Protein AF-A0A1Z9M1T4-F1 (afdb_monomer_lite)

Radius of gyration: 37.16 Å; chains: 1; bounding box: 101×28×115 Å

Structure (mmCIF, N/CA/C/O backbone):
data_AF-A0A1Z9M1T4-F1
#
_entry.id   AF-A0A1Z9M1T4-F1
#
loop_
_atom_site.group_PDB
_atom_site.id
_atom_site.type_symbol
_atom_site.label_atom_id
_atom_site.label_alt_id
_atom_site.label_comp_id
_atom_site.label_asym_id
_atom_site.label_entity_id
_atom_site.label_seq_id
_atom_site.pdbx_PDB_ins_code
_atom_site.Cartn_x
_atom_site.Cartn_y
_atom_site.Cartn_z
_atom_site.occupancy
_atom_site.B_iso_or_equiv
_atom_site.auth_seq_id
_atom_site.auth_comp_id
_atom_site.auth_asym_id
_atom_site.auth_atom_id
_atom_site.pdbx_PDB_model_num
ATOM 1 N N . ASP A 1 1 ? 73.069 16.990 -65.309 1.00 50.47 1 ASP A N 1
ATOM 2 C CA . ASP A 1 1 ? 72.005 16.711 -64.329 1.00 50.47 1 ASP A CA 1
ATOM 3 C C . ASP A 1 1 ? 71.285 15.442 -64.705 1.00 50.47 1 ASP A C 1
ATOM 5 O O . ASP A 1 1 ? 70.780 15.381 -65.812 1.00 50.47 1 ASP A O 1
ATOM 9 N N . ASN A 1 2 ? 71.327 14.423 -63.848 1.00 49.88 2 ASN A N 1
ATOM 10 C CA . ASN A 1 2 ? 70.364 13.319 -63.855 1.00 49.88 2 ASN A CA 1
ATOM 11 C C . ASN A 1 2 ? 70.576 12.477 -62.594 1.00 49.88 2 ASN A C 1
ATOM 13 O O . ASN A 1 2 ? 71.377 11.547 -62.581 1.00 49.88 2 ASN A O 1
ATOM 17 N N . TYR A 1 3 ? 69.863 12.831 -61.526 1.00 56.69 3 TYR A N 1
ATOM 18 C CA . TYR A 1 3 ? 69.610 11.902 -60.431 1.00 56.69 3 TYR A CA 1
ATOM 19 C C . TYR A 1 3 ? 68.332 11.134 -60.774 1.00 56.69 3 TYR A C 1
ATOM 21 O O . TYR A 1 3 ? 67.244 11.705 -60.799 1.00 56.69 3 TYR A O 1
ATOM 29 N N . THR A 1 4 ? 68.472 9.848 -61.079 1.00 62.16 4 THR A N 1
ATOM 30 C CA . THR A 1 4 ? 67.364 8.890 -61.118 1.00 62.16 4 THR A CA 1
ATOM 31 C C . THR A 1 4 ? 66.958 8.566 -59.686 1.00 62.16 4 THR A C 1
ATOM 33 O O . THR A 1 4 ? 67.765 8.049 -58.916 1.00 62.16 4 THR A O 1
ATOM 36 N N . ILE A 1 5 ? 65.720 8.896 -59.324 1.00 63.97 5 ILE A N 1
ATOM 37 C CA . IL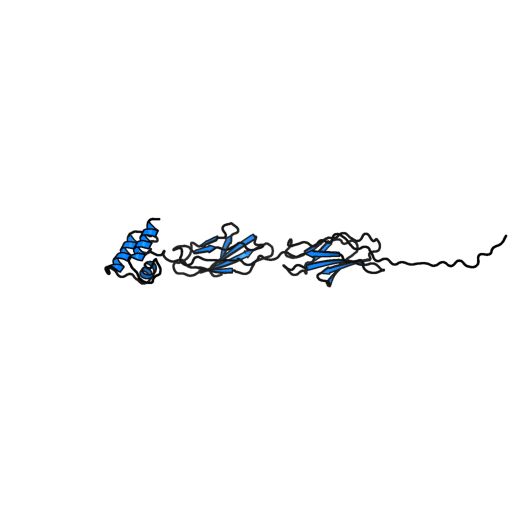E A 1 5 ? 65.116 8.470 -58.060 1.00 63.97 5 ILE A CA 1
ATOM 38 C C . ILE A 1 5 ? 64.837 6.971 -58.169 1.00 63.97 5 ILE A C 1
ATOM 40 O O . ILE A 1 5 ? 64.066 6.549 -59.031 1.00 63.97 5 ILE A O 1
ATOM 44 N N . ASP A 1 6 ? 65.467 6.187 -57.299 1.00 69.44 6 ASP A N 1
ATOM 45 C CA . ASP A 1 6 ? 65.268 4.745 -57.196 1.00 69.44 6 ASP A CA 1
ATOM 46 C C . ASP A 1 6 ? 64.283 4.478 -56.044 1.00 69.44 6 ASP A C 1
ATOM 48 O O . ASP A 1 6 ? 64.603 4.665 -54.874 1.00 69.44 6 ASP A O 1
ATOM 52 N N . GLN A 1 7 ? 63.056 4.113 -56.422 1.00 67.19 7 GLN A N 1
ATOM 53 C CA . GLN A 1 7 ? 61.921 3.672 -55.596 1.00 67.19 7 GLN A CA 1
ATOM 54 C C . GLN A 1 7 ? 61.292 4.663 -54.591 1.00 67.19 7 GLN A C 1
ATOM 56 O O . GLN A 1 7 ? 61.896 5.151 -53.641 1.00 67.19 7 GLN A O 1
ATOM 61 N N . VAL A 1 8 ? 59.977 4.859 -54.750 1.00 69.81 8 VAL A N 1
ATOM 62 C CA . VAL A 1 8 ? 59.093 5.489 -53.759 1.00 69.81 8 VAL A CA 1
ATOM 63 C C . VAL A 1 8 ? 58.418 4.380 -52.952 1.00 69.81 8 VAL A C 1
ATOM 65 O O . VAL A 1 8 ? 57.646 3.597 -53.504 1.00 69.81 8 VAL A O 1
ATOM 68 N N . LYS A 1 9 ? 58.685 4.312 -51.644 1.00 73.94 9 LYS A N 1
ATOM 69 C CA . LYS A 1 9 ? 57.944 3.456 -50.709 1.00 73.94 9 LYS A CA 1
ATOM 70 C C . LYS A 1 9 ? 56.735 4.234 -50.188 1.00 73.94 9 LYS A C 1
ATOM 72 O O . LYS A 1 9 ? 56.897 5.195 -49.444 1.00 73.94 9 LYS A O 1
ATOM 77 N N . LEU A 1 10 ? 55.534 3.827 -50.589 1.00 69.12 10 LEU A N 1
ATOM 78 C CA . LEU A 1 10 ? 54.283 4.302 -49.998 1.00 69.12 10 LEU A CA 1
ATOM 79 C C . LEU A 1 10 ? 53.856 3.323 -48.905 1.00 69.12 10 LEU A C 1
ATOM 81 O O . LEU A 1 10 ? 53.532 2.172 -49.190 1.00 69.12 10 LEU A O 1
ATOM 85 N N . GLU A 1 11 ? 53.868 3.780 -47.658 1.00 67.44 11 GLU A N 1
ATOM 86 C CA . GLU A 1 11 ? 53.281 3.059 -46.530 1.00 67.44 11 GLU A CA 1
ATOM 87 C C . GLU A 1 11 ? 51.893 3.642 -46.259 1.00 67.44 11 GLU A C 1
ATOM 89 O O . GLU A 1 11 ? 51.752 4.826 -45.955 1.00 67.44 11 GLU A O 1
ATOM 94 N N . PHE A 1 12 ? 50.858 2.815 -46.405 1.00 66.44 12 PHE A N 1
ATOM 95 C CA . PHE A 1 12 ? 49.491 3.180 -46.052 1.00 66.44 12 PHE A CA 1
ATOM 96 C C . PHE A 1 12 ? 49.207 2.688 -44.637 1.00 66.44 12 PHE A C 1
ATOM 98 O O . PHE A 1 12 ? 49.168 1.485 -44.386 1.00 66.44 12 PHE A O 1
ATOM 105 N N . PHE A 1 13 ? 48.988 3.621 -43.717 1.00 67.06 13 PHE A N 1
ATOM 106 C CA . PHE A 1 13 ? 48.477 3.318 -42.388 1.00 67.06 13 PHE A CA 1
ATOM 107 C C . PHE A 1 13 ? 46.951 3.405 -42.440 1.00 67.06 13 PHE A C 1
ATOM 109 O O . PHE A 1 13 ? 46.401 4.482 -42.660 1.00 67.06 13 PHE A O 1
ATOM 116 N N . TYR A 1 14 ? 46.263 2.275 -42.271 1.00 67.75 14 TYR A N 1
ATOM 117 C CA . TYR A 1 14 ? 44.817 2.265 -42.053 1.00 67.75 14 TYR A CA 1
ATOM 118 C C . TYR A 1 14 ? 44.556 2.191 -40.547 1.00 67.75 14 TYR A C 1
ATOM 120 O O . TYR A 1 14 ? 44.876 1.184 -39.917 1.00 67.75 14 TYR A O 1
ATOM 128 N N . SER A 1 15 ? 44.004 3.257 -39.963 1.00 77.38 15 SER A N 1
ATOM 129 C CA . SER A 1 15 ? 43.462 3.236 -38.603 1.00 77.38 15 SER A CA 1
ATOM 130 C C . SER A 1 15 ? 41.948 3.043 -38.666 1.00 77.38 15 SER A C 1
ATOM 132 O O . SER A 1 15 ? 41.225 3.834 -39.269 1.00 77.38 15 SER A O 1
ATOM 134 N N . CYS A 1 16 ? 41.467 1.962 -38.054 1.00 86.62 16 CYS A N 1
ATOM 135 C CA . CYS A 1 16 ? 40.041 1.706 -37.882 1.00 86.62 16 CYS A CA 1
ATOM 136 C C . CYS A 1 16 ? 39.642 2.221 -36.497 1.00 86.62 16 CYS A C 1
ATOM 138 O O . CYS A 1 16 ? 40.044 1.639 -35.492 1.00 86.62 16 CYS A O 1
ATOM 140 N N . ASN A 1 17 ? 38.888 3.317 -36.438 1.00 91.38 17 ASN A N 1
ATOM 141 C CA . ASN A 1 17 ? 38.446 3.891 -35.170 1.00 91.38 17 ASN A CA 1
ATOM 142 C C . ASN A 1 17 ? 37.033 3.402 -34.835 1.00 91.38 17 ASN A C 1
ATOM 144 O O . ASN A 1 17 ? 36.123 3.462 -35.671 1.00 91.38 17 ASN A O 1
ATOM 148 N N . THR A 1 18 ? 36.846 2.943 -33.600 1.00 95.25 18 THR A N 1
ATOM 149 C CA . THR A 1 18 ? 35.520 2.673 -33.034 1.00 95.25 18 THR A CA 1
ATOM 150 C C . THR A 1 18 ? 34.702 3.970 -32.957 1.00 95.25 18 THR A C 1
ATOM 152 O O . THR A 1 18 ? 35.275 5.068 -33.009 1.00 95.25 18 THR A O 1
ATOM 155 N N . PRO A 1 19 ? 33.360 3.889 -32.910 1.00 96.12 19 PRO A N 1
ATOM 156 C CA . PRO A 1 19 ? 32.543 5.090 -32.875 1.00 96.12 19 PRO A CA 1
ATOM 157 C C . PRO A 1 19 ? 32.681 5.784 -31.514 1.00 96.12 19 PRO A C 1
ATOM 159 O O . PRO A 1 19 ? 32.999 5.159 -30.502 1.00 96.12 19 PRO A O 1
ATOM 162 N N . GLN A 1 20 ? 32.410 7.086 -31.483 1.00 95.62 20 GLN A N 1
ATOM 163 C CA . GLN A 1 20 ? 32.169 7.797 -30.227 1.00 95.62 20 GLN A CA 1
ATOM 164 C C . GLN A 1 20 ? 30.953 7.185 -29.522 1.00 95.62 20 GLN A C 1
ATOM 166 O O . GLN A 1 20 ? 30.020 6.726 -30.187 1.00 95.62 20 GLN A O 1
ATOM 171 N N . ASN A 1 21 ? 30.949 7.175 -28.194 1.00 94.62 21 ASN A N 1
ATOM 172 C CA . ASN A 1 21 ? 29.789 6.716 -27.439 1.00 94.62 21 ASN A CA 1
ATOM 173 C C . ASN A 1 21 ? 28.594 7.674 -27.609 1.00 94.62 21 ASN A C 1
ATOM 175 O O . ASN A 1 21 ? 28.796 8.867 -27.855 1.00 94.62 21 ASN A O 1
ATOM 179 N N . PRO A 1 22 ? 27.356 7.169 -27.465 1.00 96.75 22 PRO A N 1
ATOM 180 C CA . PRO A 1 22 ? 26.207 8.003 -27.117 1.00 96.75 22 PRO A CA 1
ATOM 181 C C . PRO A 1 22 ? 26.493 8.827 -25.849 1.00 96.75 22 PRO A C 1
ATOM 183 O O . PRO A 1 22 ? 27.409 8.498 -25.089 1.00 96.75 22 PRO A O 1
ATOM 186 N N . SER A 1 23 ? 25.723 9.880 -25.594 1.00 97.25 23 SER A N 1
ATOM 187 C CA . SER A 1 23 ? 25.817 10.702 -24.376 1.00 97.25 23 SER A CA 1
ATOM 188 C C . SER A 1 23 ? 24.456 10.856 -23.704 1.00 97.25 23 SER A C 1
ATOM 190 O O . SER A 1 23 ? 23.442 10.498 -24.289 1.00 97.25 23 SER A O 1
ATOM 192 N N . ASN A 1 24 ? 24.433 11.386 -22.479 1.00 96.88 24 ASN A N 1
ATOM 193 C CA . ASN A 1 24 ? 23.201 11.746 -21.768 1.00 96.88 24 ASN A CA 1
ATOM 194 C C . ASN A 1 24 ? 22.155 10.619 -21.717 1.00 96.88 24 ASN A C 1
ATOM 196 O O . ASN A 1 24 ? 20.981 10.877 -21.943 1.00 96.88 24 ASN A O 1
ATOM 200 N N . MET A 1 25 ? 22.586 9.381 -21.446 1.00 97.62 25 MET A N 1
ATOM 201 C CA . MET A 1 25 ? 21.648 8.301 -21.138 1.00 97.62 25 MET A CA 1
ATOM 202 C C . MET A 1 25 ? 20.838 8.698 -19.907 1.00 97.62 25 MET A C 1
ATOM 204 O O . MET A 1 25 ? 21.423 9.089 -18.897 1.00 97.62 25 MET A O 1
ATOM 208 N N . GLN A 1 26 ? 19.523 8.601 -20.025 1.00 97.94 26 GLN A N 1
ATOM 209 C CA . GLN A 1 26 ? 18.562 8.824 -18.962 1.00 97.94 26 GLN A CA 1
ATOM 210 C C . GLN A 1 26 ? 17.580 7.663 -18.938 1.00 97.94 26 GLN A C 1
ATOM 212 O O . GLN A 1 26 ? 17.036 7.292 -19.980 1.00 97.94 26 GLN A O 1
ATOM 217 N N . ALA A 1 27 ? 17.343 7.111 -17.758 1.00 97.62 27 ALA A N 1
ATOM 218 C CA . ALA A 1 27 ? 16.276 6.162 -17.503 1.00 97.62 27 ALA A CA 1
ATOM 219 C C . ALA A 1 27 ? 15.265 6.789 -16.534 1.00 97.62 27 ALA A C 1
ATOM 221 O O . ALA A 1 27 ? 15.631 7.475 -15.586 1.00 97.62 27 ALA A O 1
ATOM 222 N N . SER A 1 28 ? 13.970 6.623 -16.801 1.00 95.50 28 SER A N 1
ATOM 223 C CA . SER A 1 28 ? 12.927 7.190 -15.945 1.00 95.50 28 SER A CA 1
ATOM 224 C C . SER A 1 28 ? 12.864 6.479 -14.592 1.00 95.50 28 SER A C 1
ATOM 226 O O . SER A 1 28 ? 12.881 5.249 -14.545 1.00 95.50 28 SER A O 1
ATOM 228 N N . ASP A 1 29 ? 12.662 7.248 -13.526 1.00 90.00 29 ASP A N 1
ATOM 229 C CA . ASP A 1 29 ? 12.475 6.734 -12.168 1.00 90.00 29 ASP A CA 1
ATOM 230 C C . ASP A 1 29 ? 11.016 6.843 -11.725 1.00 90.00 29 ASP A C 1
ATOM 232 O O . ASP A 1 29 ? 10.505 7.954 -11.575 1.00 90.00 29 ASP A O 1
ATOM 236 N N . SER A 1 30 ? 10.365 5.705 -11.476 1.00 82.75 30 SER A N 1
ATOM 237 C CA . SER A 1 30 ? 9.062 5.610 -10.799 1.00 82.75 30 SER A CA 1
ATOM 238 C C . SER A 1 30 ? 7.987 6.548 -11.371 1.00 82.75 30 SER A C 1
ATOM 240 O O . SER A 1 30 ? 7.268 7.211 -10.630 1.00 82.75 30 SER A O 1
ATOM 242 N N . GLN A 1 31 ? 7.900 6.634 -12.705 1.00 81.50 31 GLN A N 1
ATOM 243 C CA . GLN A 1 31 ? 6.901 7.461 -13.408 1.00 81.50 31 GLN A CA 1
ATOM 244 C C . GLN A 1 31 ? 5.772 6.651 -14.048 1.00 81.50 31 GLN A C 1
ATOM 246 O O . GLN A 1 31 ? 4.678 7.178 -14.231 1.00 81.50 31 GLN A O 1
ATOM 251 N N . ASP A 1 32 ? 6.045 5.404 -14.436 1.00 88.69 32 ASP A N 1
ATOM 252 C CA . ASP A 1 32 ? 5.082 4.522 -15.094 1.00 88.69 32 ASP A CA 1
ATOM 253 C C . ASP A 1 32 ? 5.188 3.114 -14.508 1.00 88.69 32 ASP A C 1
ATOM 255 O O . ASP A 1 32 ? 6.281 2.616 -14.233 1.00 88.69 32 ASP A O 1
ATOM 259 N N . CYS A 1 33 ? 4.041 2.471 -14.318 1.00 90.38 33 CYS A N 1
ATOM 260 C CA . CYS A 1 33 ? 3.937 1.146 -13.717 1.00 90.38 33 CYS A CA 1
ATOM 261 C C . CYS A 1 33 ? 4.412 0.018 -14.648 1.00 90.38 33 CYS A C 1
ATOM 263 O O . CYS A 1 33 ? 4.689 -1.087 -14.190 1.00 90.38 33 CYS A O 1
ATOM 265 N N . ASN A 1 34 ? 4.448 0.263 -15.962 1.00 89.75 34 ASN A N 1
ATOM 266 C CA . ASN A 1 34 ? 4.579 -0.780 -16.978 1.00 89.75 34 ASN A CA 1
ATOM 267 C C . ASN A 1 34 ? 5.897 -0.729 -17.746 1.00 89.75 34 ASN A C 1
ATOM 269 O O . ASN A 1 34 ? 6.274 -1.737 -18.341 1.00 89.75 34 ASN A O 1
ATOM 273 N N . PHE A 1 35 ? 6.567 0.423 -17.809 1.00 93.06 35 PHE A N 1
ATOM 274 C CA . PHE A 1 35 ? 7.821 0.540 -18.548 1.00 93.06 35 PHE A CA 1
ATOM 275 C C . PHE A 1 35 ? 8.777 1.571 -17.961 1.00 93.06 35 PHE A C 1
ATOM 277 O O . PHE A 1 35 ? 8.371 2.587 -17.404 1.00 93.06 35 PHE A O 1
ATOM 284 N N . VAL A 1 36 ? 10.070 1.330 -18.171 1.00 96.62 36 VAL A N 1
ATOM 285 C CA . VAL A 1 36 ? 11.102 2.354 -17.992 1.00 96.62 36 VAL A CA 1
ATOM 286 C C . VAL A 1 36 ? 11.294 3.073 -19.325 1.00 96.62 36 VAL A C 1
ATOM 288 O O . VAL A 1 36 ? 11.593 2.444 -20.344 1.00 96.62 36 VAL A O 1
ATOM 291 N N . TYR A 1 37 ? 11.095 4.390 -19.338 1.00 96.75 37 TYR A N 1
ATOM 292 C CA . TYR A 1 37 ? 11.378 5.227 -20.498 1.00 96.75 37 TYR A CA 1
ATOM 293 C C . TYR A 1 37 ? 12.857 5.605 -20.508 1.00 96.75 37 TYR A C 1
ATOM 295 O O . TYR A 1 37 ? 13.377 6.150 -19.537 1.00 96.75 37 TYR A O 1
ATOM 303 N N . LEU A 1 38 ? 13.525 5.312 -21.617 1.00 97.94 38 LEU A N 1
ATOM 304 C CA . LEU A 1 38 ? 14.940 5.567 -21.829 1.00 97.94 38 LEU A CA 1
ATOM 305 C C . LEU A 1 38 ? 15.105 6.624 -22.916 1.00 97.94 38 LEU A C 1
ATOM 307 O O . LEU A 1 38 ? 14.473 6.517 -23.969 1.00 97.94 38 LEU A O 1
ATOM 311 N N . ASP A 1 39 ? 15.989 7.587 -22.693 1.00 98.19 39 ASP A N 1
ATOM 312 C CA . ASP A 1 39 ? 16.353 8.624 -23.661 1.00 98.19 39 ASP A CA 1
ATOM 313 C C . ASP A 1 39 ? 17.872 8.831 -23.659 1.00 98.19 39 ASP A C 1
ATOM 315 O O . ASP A 1 39 ? 18.527 8.664 -22.630 1.00 98.19 39 ASP A O 1
ATOM 319 N N . TRP A 1 40 ? 18.458 9.125 -24.818 1.00 98.25 40 TRP A N 1
ATOM 320 C CA . TRP A 1 40 ? 19.889 9.401 -24.930 1.00 98.25 40 TRP A CA 1
ATOM 321 C C . TRP A 1 40 ? 20.225 10.235 -26.163 1.00 98.25 40 TRP A C 1
ATOM 323 O O . TRP A 1 40 ? 19.584 10.166 -27.214 1.00 98.25 40 TRP A O 1
ATOM 333 N N . ASP A 1 41 ? 21.349 10.939 -26.092 1.00 98.12 41 ASP A N 1
ATOM 334 C CA . ASP A 1 41 ? 21.951 11.567 -27.255 1.00 98.12 41 ASP A CA 1
ATOM 335 C C . ASP A 1 41 ? 22.739 10.545 -28.073 1.00 98.12 41 ASP A C 1
ATOM 337 O O . ASP A 1 41 ? 23.645 9.861 -27.591 1.00 98.12 41 ASP A O 1
ATOM 341 N N . LYS A 1 42 ? 22.422 10.465 -29.363 1.00 95.50 42 LYS A N 1
ATOM 342 C CA . LYS A 1 42 ? 23.078 9.552 -30.307 1.00 95.50 42 LYS A CA 1
ATOM 343 C C . LYS A 1 42 ? 24.556 9.883 -30.484 1.00 95.50 42 LYS A C 1
ATOM 345 O O . LYS A 1 42 ? 24.969 11.040 -30.413 1.00 95.50 42 LYS A O 1
ATOM 350 N N . SER A 1 43 ? 25.340 8.868 -30.846 1.00 95.75 43 SER A N 1
ATOM 351 C CA . SER A 1 43 ? 26.724 9.077 -31.270 1.00 95.75 43 SER A CA 1
ATOM 352 C C . SER A 1 43 ? 26.811 10.059 -32.441 1.00 95.75 43 SER A C 1
ATOM 354 O O . SER A 1 43 ? 26.055 9.985 -33.410 1.00 95.75 43 SER A O 1
ATOM 356 N N . THR A 1 44 ? 27.795 10.954 -32.386 1.00 95.00 44 THR A N 1
ATOM 357 C CA . THR A 1 44 ? 28.105 11.904 -33.466 1.00 95.00 44 THR A CA 1
ATOM 358 C C . THR A 1 44 ? 28.905 11.270 -34.609 1.00 95.00 44 THR A C 1
ATOM 360 O O . THR A 1 44 ? 29.178 11.924 -35.618 1.00 95.00 44 THR A O 1
ATOM 363 N N . SER A 1 45 ? 29.296 9.997 -34.476 1.00 94.31 45 SER A N 1
ATOM 364 C CA . SER A 1 45 ? 30.037 9.274 -35.512 1.00 94.31 45 SER A CA 1
ATOM 365 C C . SER A 1 45 ? 29.123 8.922 -36.685 1.00 94.31 45 SER A C 1
ATOM 367 O O . SER A 1 45 ? 28.111 8.250 -36.523 1.00 94.31 45 SER A O 1
ATOM 369 N N . SER A 1 46 ? 29.496 9.326 -37.899 1.00 91.44 46 SER A N 1
ATOM 370 C CA . SER A 1 46 ? 28.678 9.110 -39.103 1.00 91.44 46 SER A CA 1
ATOM 371 C C . SER A 1 46 ? 28.679 7.669 -39.626 1.00 91.44 46 SER A C 1
ATOM 373 O O . SER A 1 46 ? 27.903 7.347 -40.521 1.00 91.44 46 SER A O 1
ATOM 375 N N . ASN A 1 47 ? 29.551 6.804 -39.100 1.00 93.81 47 ASN A N 1
ATOM 376 C CA . ASN A 1 47 ? 29.733 5.421 -39.543 1.00 93.81 47 ASN A CA 1
ATOM 377 C C . ASN A 1 47 ? 29.138 4.375 -38.583 1.00 93.81 47 ASN A C 1
ATOM 379 O O . ASN A 1 47 ? 29.496 3.201 -38.680 1.00 93.81 47 ASN A O 1
ATOM 383 N N . VAL A 1 48 ? 28.270 4.780 -37.650 1.00 97.31 48 VAL A N 1
ATOM 384 C CA . VAL A 1 48 ? 27.554 3.848 -36.765 1.00 97.31 48 VAL A CA 1
ATOM 385 C C . VAL A 1 48 ? 26.612 2.974 -37.595 1.00 97.31 48 VAL A C 1
ATOM 387 O O . VAL A 1 48 ? 25.869 3.475 -38.434 1.00 97.31 48 VAL A O 1
ATOM 390 N N . ILE A 1 49 ? 26.666 1.664 -37.358 1.00 98.06 49 ILE A N 1
ATOM 391 C CA . ILE A 1 49 ? 25.850 0.651 -38.037 1.00 98.06 49 ILE A CA 1
ATOM 392 C C . ILE A 1 49 ? 24.609 0.324 -37.205 1.00 98.06 49 ILE A C 1
ATOM 394 O O . ILE A 1 49 ? 23.526 0.206 -37.759 1.00 98.06 49 ILE A O 1
ATOM 398 N N . HIS A 1 50 ? 24.761 0.180 -35.889 1.00 98.25 50 HIS A N 1
ATOM 399 C CA . HIS A 1 50 ? 23.663 -0.042 -34.947 1.00 98.25 50 HIS A CA 1
ATOM 400 C C . HIS A 1 50 ? 24.096 0.342 -33.527 1.00 98.25 50 HIS A C 1
ATOM 402 O O . HIS A 1 50 ? 25.269 0.631 -33.270 1.00 98.25 50 HIS A O 1
ATOM 408 N N . GLN A 1 51 ? 23.142 0.329 -32.605 1.00 98.44 51 GLN A N 1
ATOM 409 C CA . GLN A 1 51 ? 23.342 0.532 -31.175 1.00 98.44 51 GLN A CA 1
ATOM 410 C C . GLN A 1 51 ? 22.916 -0.734 -30.425 1.00 98.44 51 GLN A C 1
ATOM 412 O O . GLN A 1 51 ? 22.002 -1.433 -30.865 1.00 98.44 51 GLN A O 1
ATOM 417 N N . LEU A 1 52 ? 23.577 -1.033 -29.309 1.00 98.56 52 LEU A N 1
ATOM 418 C CA . LEU A 1 52 ? 23.175 -2.107 -28.400 1.00 98.56 52 LEU A CA 1
ATOM 419 C C . LEU A 1 52 ? 22.735 -1.488 -27.080 1.00 98.56 52 LEU A C 1
ATOM 421 O O . LEU A 1 52 ? 23.508 -0.743 -26.474 1.00 98.56 52 LEU A O 1
ATOM 425 N N . LEU A 1 53 ? 21.507 -1.804 -26.679 1.00 98.56 53 LEU A N 1
ATOM 426 C CA . LEU A 1 53 ? 20.907 -1.412 -25.413 1.00 98.56 53 LEU A CA 1
ATOM 427 C C . LEU A 1 53 ? 20.916 -2.610 -24.466 1.00 98.56 53 LEU A C 1
ATOM 429 O O . LEU A 1 53 ? 20.534 -3.721 -24.851 1.00 98.56 53 LEU A O 1
ATOM 433 N N . PHE A 1 54 ? 21.328 -2.363 -23.231 1.00 98.56 54 PHE A N 1
ATOM 434 C CA . PHE A 1 54 ? 21.472 -3.367 -22.194 1.00 98.56 54 PHE A CA 1
ATOM 435 C C . PHE A 1 54 ? 20.609 -3.019 -20.988 1.00 98.56 54 PHE A C 1
ATOM 437 O O . PHE A 1 54 ? 20.477 -1.842 -20.651 1.00 98.56 54 PHE A O 1
ATOM 444 N N . ARG A 1 55 ? 20.108 -4.057 -20.322 1.00 98.31 55 ARG A N 1
ATOM 445 C CA . ARG A 1 55 ? 19.581 -4.019 -18.959 1.00 98.31 55 ARG A CA 1
ATOM 446 C C . ARG A 1 55 ? 20.334 -5.056 -18.140 1.00 98.31 55 ARG A C 1
ATOM 448 O O . ARG A 1 55 ? 20.380 -6.216 -18.546 1.00 98.31 55 ARG A O 1
ATOM 455 N N . ASP A 1 56 ? 20.941 -4.635 -17.036 1.00 97.88 56 ASP A N 1
ATOM 456 C CA . ASP A 1 56 ? 21.703 -5.502 -16.122 1.00 97.88 56 ASP A CA 1
ATOM 457 C C . ASP A 1 56 ? 22.703 -6.405 -16.868 1.00 97.88 56 ASP A C 1
ATOM 459 O O . ASP A 1 56 ? 22.686 -7.635 -16.778 1.00 97.88 56 ASP A O 1
ATOM 463 N N . ASP A 1 57 ? 23.537 -5.770 -17.696 1.00 97.12 57 ASP A N 1
ATOM 464 C CA . ASP A 1 57 ? 24.552 -6.397 -18.554 1.00 97.12 57 ASP A CA 1
ATOM 465 C C . ASP A 1 57 ? 24.022 -7.342 -19.656 1.00 97.12 57 ASP A C 1
ATOM 467 O O . ASP A 1 57 ? 24.808 -7.887 -20.438 1.00 97.12 57 ASP A O 1
ATOM 471 N N . GLN A 1 58 ? 22.703 -7.519 -19.792 1.00 97.75 58 GLN A N 1
ATOM 472 C CA . GLN A 1 58 ? 22.079 -8.304 -20.861 1.00 97.75 58 GLN A CA 1
ATOM 473 C C . GLN A 1 58 ? 21.589 -7.409 -21.994 1.00 97.75 58 GLN A C 1
ATOM 475 O O . GLN A 1 58 ? 20.930 -6.402 -21.759 1.00 97.75 58 GLN A O 1
ATOM 480 N N . VAL A 1 59 ? 21.858 -7.794 -23.245 1.00 98.00 59 VAL A N 1
ATOM 481 C CA . VAL A 1 59 ? 21.323 -7.079 -24.414 1.00 98.00 59 VAL A CA 1
ATOM 482 C C . VAL A 1 59 ? 19.811 -7.276 -24.476 1.00 98.00 59 VAL A C 1
ATOM 484 O O . VAL A 1 59 ? 19.342 -8.402 -24.637 1.00 98.00 59 VAL A O 1
ATOM 487 N N . ILE A 1 60 ? 19.063 -6.176 -24.420 1.00 98.06 60 ILE A N 1
ATOM 488 C CA . ILE A 1 60 ? 17.600 -6.175 -24.554 1.00 98.06 60 ILE A CA 1
ATOM 489 C C . ILE A 1 60 ? 17.139 -5.676 -25.925 1.00 98.06 60 ILE A C 1
ATOM 491 O O . ILE A 1 60 ? 16.056 -6.043 -26.377 1.00 98.06 60 ILE A O 1
ATOM 495 N N . ALA A 1 61 ? 17.964 -4.888 -26.626 1.00 98.06 61 ALA A N 1
ATOM 496 C CA . ALA A 1 61 ? 17.655 -4.441 -27.979 1.00 98.06 61 ALA A CA 1
ATOM 497 C C . ALA A 1 61 ? 18.906 -4.151 -28.819 1.00 98.06 61 ALA A C 1
ATOM 499 O O . ALA A 1 61 ? 19.914 -3.635 -28.332 1.00 98.06 61 ALA A O 1
ATOM 500 N N . GLN A 1 62 ? 18.791 -4.424 -30.121 1.00 98.31 62 GLN A N 1
ATOM 501 C CA . GLN A 1 62 ? 19.666 -3.878 -31.154 1.00 98.31 62 GLN A CA 1
ATOM 502 C C . GLN A 1 62 ? 18.872 -2.834 -31.941 1.00 98.31 62 GLN A C 1
ATOM 504 O O . GLN A 1 62 ? 17.840 -3.157 -32.529 1.00 98.31 62 GLN A O 1
ATOM 509 N N . LEU A 1 63 ? 19.346 -1.591 -31.941 1.00 98.19 63 LEU A N 1
ATOM 510 C CA . LEU A 1 63 ? 18.615 -0.439 -32.462 1.00 98.19 63 LEU A CA 1
ATOM 511 C C . LEU A 1 63 ? 19.322 0.166 -33.673 1.00 98.19 63 LEU A C 1
ATOM 513 O O . LEU A 1 63 ? 20.553 0.176 -33.758 1.00 98.19 63 LEU A O 1
ATOM 517 N N . GLU A 1 64 ? 18.539 0.731 -34.587 1.00 98.06 64 GLU A N 1
ATOM 518 C CA . GLU A 1 64 ? 19.077 1.509 -35.700 1.00 98.06 64 GLU A CA 1
ATOM 519 C C . GLU A 1 64 ? 19.815 2.769 -35.189 1.00 98.06 64 GLU A C 1
ATOM 521 O O . GLU A 1 64 ? 19.467 3.313 -34.132 1.00 98.06 64 GLU A O 1
ATOM 526 N N . PRO A 1 65 ? 20.821 3.290 -35.919 1.00 96.31 65 PRO A N 1
ATOM 527 C CA . PRO A 1 65 ? 21.635 4.427 -35.469 1.00 96.31 65 PRO A CA 1
ATOM 528 C C . PRO A 1 65 ? 20.858 5.726 -35.228 1.00 96.31 65 PRO A C 1
ATOM 530 O O . PRO A 1 65 ? 21.359 6.637 -34.575 1.00 96.31 65 PRO A O 1
ATOM 533 N N . ASN A 1 66 ? 19.663 5.860 -35.805 1.00 95.56 66 ASN A N 1
ATOM 534 C CA . ASN A 1 66 ? 18.839 7.063 -35.715 1.00 95.56 66 ASN A CA 1
ATOM 535 C C . ASN A 1 66 ? 17.895 7.084 -34.503 1.00 95.56 66 ASN A C 1
ATOM 537 O O . ASN A 1 66 ? 17.323 8.148 -34.247 1.00 95.56 66 ASN A O 1
ATOM 541 N N . ILE A 1 67 ? 17.758 5.968 -33.781 1.00 98.12 67 ILE A N 1
ATOM 542 C CA . ILE A 1 67 ? 16.937 5.842 -32.571 1.00 98.12 67 ILE A CA 1
ATOM 543 C C . ILE A 1 67 ? 17.654 6.472 -31.374 1.00 98.12 67 ILE A C 1
ATOM 545 O O . ILE A 1 67 ? 18.867 6.320 -31.225 1.00 98.12 67 ILE A O 1
ATOM 549 N N . SER A 1 68 ? 16.899 7.190 -30.547 1.00 97.44 68 SER A N 1
ATOM 550 C CA . SER A 1 68 ? 17.394 7.914 -29.367 1.00 97.44 68 SER A CA 1
ATOM 551 C C . SER A 1 68 ? 16.520 7.729 -28.124 1.00 97.44 68 SER A C 1
ATOM 553 O O . SER A 1 68 ? 16.720 8.422 -27.138 1.00 97.44 68 SER A O 1
ATOM 555 N N . ASN A 1 69 ? 15.525 6.844 -28.186 1.00 98.00 69 ASN A N 1
ATOM 556 C CA . ASN A 1 69 ? 14.682 6.498 -27.049 1.00 98.00 69 ASN A CA 1
ATOM 557 C C . ASN A 1 69 ? 14.215 5.045 -27.135 1.00 98.00 69 ASN A C 1
ATOM 559 O O . ASN A 1 69 ? 14.258 4.426 -28.205 1.00 98.00 69 ASN A O 1
ATOM 563 N N . PHE A 1 70 ? 13.787 4.503 -25.999 1.00 97.94 70 PHE A N 1
ATOM 564 C CA . PHE A 1 70 ? 13.257 3.150 -25.885 1.00 97.94 70 PHE A CA 1
ATOM 565 C C . PHE A 1 70 ? 12.315 3.039 -24.683 1.00 97.94 70 PHE A C 1
ATOM 567 O O . PHE A 1 70 ? 12.537 3.677 -23.662 1.00 97.94 70 PHE A O 1
ATOM 574 N N . GLN A 1 71 ? 11.275 2.214 -24.793 1.00 97.00 71 GLN A N 1
ATOM 575 C CA . GLN A 1 71 ? 10.420 1.843 -23.665 1.00 97.00 71 GLN A CA 1
ATOM 576 C C . GLN A 1 71 ? 10.698 0.390 -23.309 1.00 97.00 71 GLN A C 1
ATOM 578 O O . GLN A 1 71 ? 10.389 -0.505 -24.098 1.00 97.00 71 GLN A O 1
ATOM 583 N N . ASP A 1 72 ? 11.277 0.153 -22.135 1.00 96.69 72 ASP A N 1
ATOM 584 C CA . ASP A 1 72 ? 11.471 -1.204 -21.639 1.00 96.69 72 ASP A CA 1
ATOM 585 C C . ASP A 1 72 ? 10.267 -1.655 -20.813 1.00 96.69 72 ASP A C 1
ATOM 587 O O . ASP A 1 72 ? 10.180 -1.388 -19.617 1.00 96.69 72 ASP A O 1
ATOM 591 N N . SER A 1 73 ? 9.344 -2.362 -21.468 1.00 94.25 73 SER A N 1
ATOM 592 C CA . SER A 1 73 ? 8.179 -2.981 -20.828 1.00 94.25 73 SER A CA 1
ATOM 593 C C . SER A 1 73 ? 8.469 -4.351 -20.202 1.00 94.25 73 SER A C 1
ATOM 595 O O . SER A 1 73 ? 7.549 -5.041 -19.772 1.00 94.25 73 SER A O 1
ATOM 597 N N . GLY A 1 74 ? 9.716 -4.824 -20.260 1.00 93.06 74 GLY A N 1
ATOM 598 C CA . GLY A 1 74 ? 10.132 -6.104 -19.690 1.00 93.06 74 GLY A CA 1
ATOM 599 C C . GLY A 1 74 ? 10.847 -5.968 -18.348 1.00 93.06 74 GLY A C 1
ATOM 600 O O . GLY A 1 74 ? 11.400 -6.969 -17.885 1.00 93.06 74 GLY A O 1
ATOM 601 N N . ALA A 1 75 ? 10.950 -4.751 -17.807 1.00 93.31 75 ALA A N 1
ATOM 602 C CA . ALA A 1 75 ? 11.548 -4.460 -16.508 1.00 93.31 75 ALA A CA 1
ATOM 603 C C . ALA A 1 75 ? 10.677 -5.036 -15.381 1.00 93.31 75 ALA A C 1
ATOM 605 O O . ALA A 1 75 ? 9.451 -5.080 -15.502 1.00 93.31 75 ALA A O 1
ATOM 606 N N . THR A 1 76 ? 11.295 -5.503 -14.299 1.00 90.38 76 THR A N 1
ATOM 607 C CA . THR A 1 76 ? 10.543 -6.015 -13.149 1.00 90.38 76 THR A CA 1
ATOM 608 C C . THR A 1 76 ? 9.960 -4.841 -12.363 1.00 90.38 76 THR A C 1
ATOM 610 O O . THR A 1 76 ? 10.676 -3.893 -12.043 1.00 90.38 76 THR A O 1
ATOM 613 N N . SER A 1 77 ? 8.666 -4.905 -12.028 1.00 87.25 77 SER A N 1
ATOM 614 C CA . SER A 1 77 ? 8.000 -3.823 -11.293 1.00 87.25 77 SER A CA 1
ATOM 615 C C . SER A 1 77 ? 8.638 -3.582 -9.920 1.00 87.25 77 SER A C 1
ATOM 617 O O . SER A 1 77 ? 8.897 -4.531 -9.180 1.00 87.25 77 SER A O 1
ATOM 619 N N . GLY A 1 78 ? 8.894 -2.313 -9.589 1.00 82.56 78 GLY A N 1
ATOM 620 C CA . GLY A 1 78 ? 9.506 -1.882 -8.327 1.00 82.56 78 GLY A CA 1
ATOM 621 C C . GLY A 1 78 ? 11.008 -2.162 -8.177 1.00 82.56 78 GLY A C 1
ATOM 622 O O . GLY A 1 78 ? 11.584 -1.788 -7.154 1.00 82.56 78 GLY A O 1
ATOM 623 N N . GLU A 1 79 ? 11.666 -2.786 -9.161 1.00 90.50 79 GLU A N 1
ATOM 624 C CA . GLU A 1 79 ? 13.111 -3.030 -9.126 1.00 90.50 79 GLU A CA 1
ATOM 625 C C . GLU A 1 79 ? 13.889 -1.935 -9.868 1.00 90.50 79 GLU A C 1
ATOM 627 O O . GLU A 1 79 ? 13.499 -1.464 -10.938 1.00 90.50 79 GLU A O 1
ATOM 632 N N . ILE A 1 80 ? 15.027 -1.538 -9.291 1.00 95.19 80 ILE A N 1
ATOM 633 C CA . ILE A 1 80 ? 15.972 -0.630 -9.945 1.00 95.19 80 ILE A CA 1
ATOM 634 C C . ILE A 1 80 ? 16.844 -1.450 -10.889 1.00 95.19 80 ILE A C 1
ATOM 636 O O . ILE A 1 80 ? 17.557 -2.355 -10.453 1.00 95.19 80 ILE A O 1
ATOM 640 N N . HIS A 1 81 ? 16.835 -1.074 -12.161 1.00 97.19 81 HIS A N 1
ATOM 641 C CA . HIS A 1 81 ? 17.656 -1.672 -13.202 1.00 97.19 81 HIS A CA 1
ATOM 642 C C . HIS A 1 81 ? 18.718 -0.688 -13.689 1.00 97.19 81 HIS A C 1
ATOM 644 O O . HIS A 1 81 ? 18.498 0.526 -13.717 1.00 97.19 81 HIS A O 1
ATOM 650 N N . THR A 1 82 ? 19.868 -1.208 -14.118 1.00 98.38 82 THR A N 1
ATOM 651 C CA . THR A 1 82 ? 20.890 -0.397 -14.790 1.00 98.38 82 THR A CA 1
ATOM 652 C C . THR A 1 82 ? 20.770 -0.561 -16.298 1.00 98.38 82 THR A C 1
ATOM 654 O O . THR A 1 82 ? 20.935 -1.659 -16.837 1.00 98.38 82 THR A O 1
ATOM 657 N N . TYR A 1 83 ? 20.523 0.552 -16.983 1.00 98.50 83 TYR A N 1
ATOM 658 C CA . TYR A 1 83 ? 20.410 0.616 -18.431 1.00 98.50 83 TYR A CA 1
ATOM 659 C C . TYR A 1 83 ? 21.665 1.199 -19.035 1.00 98.50 83 TYR A C 1
ATOM 661 O O . TYR A 1 83 ? 22.124 2.266 -18.638 1.00 98.50 83 TYR A O 1
ATOM 669 N N . CYS A 1 84 ? 22.199 0.517 -20.036 1.00 98.56 84 CYS A N 1
ATOM 670 C CA . CYS A 1 84 ? 23.440 0.914 -20.670 1.00 98.56 84 CYS A CA 1
ATOM 671 C C . CYS A 1 84 ? 23.310 0.915 -22.189 1.00 98.56 84 CYS A C 1
ATOM 673 O O . CYS A 1 84 ? 22.614 0.077 -22.757 1.00 98.56 84 CYS A O 1
ATOM 675 N N . ILE A 1 85 ? 24.022 1.810 -22.872 1.00 98.62 85 ILE A N 1
ATOM 676 C CA . ILE A 1 85 ? 24.024 1.873 -24.333 1.00 98.62 85 ILE A CA 1
ATOM 677 C C . ILE A 1 85 ? 25.424 2.088 -24.910 1.00 98.62 85 ILE A C 1
ATOM 679 O O . ILE A 1 85 ? 26.250 2.822 -24.363 1.00 98.62 85 ILE A O 1
ATOM 683 N N . GLN A 1 86 ? 25.685 1.449 -26.053 1.00 98.06 86 GLN A N 1
ATOM 684 C CA . GLN A 1 86 ? 26.886 1.668 -26.861 1.00 98.06 86 GLN A CA 1
ATOM 685 C C . GLN A 1 86 ? 26.568 1.699 -28.358 1.00 98.06 86 GLN A C 1
ATOM 687 O O . GLN A 1 86 ? 25.596 1.103 -28.826 1.00 98.06 86 GLN A O 1
ATOM 692 N N . SER A 1 87 ? 27.433 2.359 -29.125 1.00 98.31 87 SER A N 1
ATOM 693 C CA . SER A 1 87 ? 27.382 2.386 -30.589 1.00 98.31 87 SER A CA 1
ATOM 694 C C . SER A 1 87 ? 28.355 1.377 -31.192 1.00 98.31 87 SER A C 1
ATOM 696 O O . SER A 1 87 ? 29.460 1.191 -30.683 1.00 98.31 87 SER A O 1
ATOM 698 N N . ILE A 1 88 ? 27.968 0.761 -32.309 1.00 98.19 88 ILE A N 1
ATOM 699 C CA . ILE A 1 88 ? 28.766 -0.234 -33.032 1.00 98.19 88 ILE A CA 1
ATOM 700 C C . ILE A 1 88 ? 29.023 0.243 -34.462 1.00 98.19 88 ILE A C 1
ATOM 702 O O . ILE A 1 88 ? 28.101 0.667 -35.161 1.00 98.19 88 ILE A O 1
ATOM 706 N N . ASN A 1 89 ? 30.268 0.135 -34.929 1.00 97.12 89 ASN A N 1
ATOM 707 C CA . ASN A 1 89 ? 30.623 0.263 -36.343 1.00 97.12 89 ASN A CA 1
ATOM 708 C C . ASN A 1 89 ? 31.468 -0.937 -36.810 1.00 97.12 89 ASN A C 1
ATOM 710 O O . ASN A 1 89 ? 31.702 -1.883 -36.060 1.00 97.12 89 ASN A O 1
ATOM 714 N N . SER A 1 90 ? 31.956 -0.907 -38.052 1.00 96.19 90 SER A N 1
ATOM 715 C CA . SER A 1 90 ? 32.785 -1.986 -38.616 1.00 96.19 90 SER A CA 1
ATOM 716 C C . SER A 1 90 ? 34.128 -2.200 -37.903 1.00 96.19 90 SER A C 1
ATOM 718 O O . SER A 1 90 ? 34.761 -3.231 -38.104 1.00 96.19 90 SER A O 1
ATOM 720 N N . CYS A 1 91 ? 34.585 -1.225 -37.115 1.00 94.81 91 CYS A N 1
ATOM 721 C CA . CYS A 1 91 ? 35.820 -1.285 -36.337 1.00 94.81 91 CYS A CA 1
ATOM 722 C C . CYS A 1 91 ? 35.608 -1.821 -34.912 1.00 94.81 91 CYS A C 1
ATOM 724 O O . CYS A 1 91 ? 36.589 -2.175 -34.263 1.00 94.81 91 CYS A O 1
ATOM 726 N N . GLY A 1 92 ? 34.366 -1.874 -34.418 1.00 95.38 92 GLY A N 1
ATOM 727 C CA . GLY A 1 92 ? 34.026 -2.370 -33.083 1.00 95.38 92 GLY A CA 1
ATOM 728 C C . GLY A 1 92 ? 33.059 -1.462 -32.320 1.00 95.38 92 GLY A C 1
ATOM 729 O O . GLY A 1 92 ? 32.328 -0.665 -32.914 1.00 95.38 92 GLY A O 1
ATOM 730 N N . SER A 1 93 ? 33.066 -1.601 -30.994 1.00 97.38 93 SER A N 1
ATOM 731 C CA . SER A 1 93 ? 32.165 -0.900 -30.072 1.00 97.38 93 SER A CA 1
ATOM 732 C C . SER A 1 93 ? 32.774 0.376 -29.500 1.00 97.38 93 SER A C 1
ATOM 734 O O . SER A 1 93 ? 33.983 0.448 -29.263 1.00 97.38 93 SER A O 1
ATOM 736 N N . SER A 1 94 ? 31.932 1.374 -29.232 1.00 97.25 94 SER A N 1
ATOM 737 C CA . SER A 1 94 ? 32.282 2.488 -28.349 1.00 97.25 94 SER A CA 1
ATOM 738 C C . SER A 1 94 ? 32.430 2.021 -26.895 1.00 97.25 94 SER A C 1
ATOM 740 O O . SER A 1 94 ? 32.120 0.878 -26.561 1.00 97.25 94 SER A O 1
ATOM 742 N N . SER A 1 95 ? 32.837 2.927 -26.002 1.00 96.25 95 SER A N 1
ATOM 743 C CA . SER A 1 95 ? 32.551 2.759 -24.575 1.00 96.25 95 SER A CA 1
ATOM 744 C C . SER A 1 95 ? 31.040 2.724 -24.327 1.00 96.25 95 SER A C 1
ATOM 746 O O . SER A 1 95 ? 30.249 3.255 -25.116 1.00 96.25 95 SER A O 1
ATOM 748 N N . ILE A 1 96 ? 30.664 2.093 -23.222 1.00 97.19 96 ILE A N 1
ATOM 749 C CA . ILE A 1 96 ? 29.294 2.043 -22.724 1.00 97.19 96 ILE A CA 1
ATOM 750 C C . ILE A 1 96 ? 29.041 3.279 -21.851 1.00 97.19 96 ILE A C 1
ATOM 752 O O . ILE A 1 96 ? 29.922 3.691 -21.092 1.00 97.19 96 ILE A O 1
ATOM 756 N N . ILE A 1 97 ? 27.843 3.850 -21.947 1.00 98.19 97 ILE A N 1
ATOM 757 C CA . ILE A 1 97 ? 27.305 4.792 -20.957 1.00 98.19 97 ILE A CA 1
ATOM 758 C C . ILE A 1 97 ? 26.079 4.175 -20.295 1.00 98.19 97 ILE A C 1
ATOM 760 O O . ILE A 1 97 ? 25.380 3.402 -20.948 1.00 98.19 97 ILE A O 1
ATOM 764 N N . CYS A 1 98 ? 25.823 4.504 -19.033 1.00 98.19 98 CYS A N 1
ATOM 765 C CA . CYS A 1 98 ? 24.728 3.912 -18.277 1.00 98.19 98 CYS A CA 1
ATOM 766 C C . CYS A 1 98 ? 23.987 4.948 -17.442 1.00 98.19 98 CYS A C 1
ATOM 768 O O . CYS A 1 98 ? 24.573 5.962 -17.061 1.00 98.19 98 CYS A O 1
ATOM 770 N N . ASP A 1 99 ? 22.741 4.626 -17.127 1.00 98.44 99 ASP A N 1
ATOM 771 C CA . ASP A 1 99 ? 21.926 5.278 -16.112 1.00 98.44 99 ASP A CA 1
ATOM 772 C C . ASP A 1 99 ? 21.026 4.237 -15.432 1.00 98.44 99 ASP A C 1
ATOM 774 O O . ASP A 1 99 ? 20.750 3.181 -16.009 1.00 98.44 99 ASP A O 1
ATOM 778 N N . SER A 1 100 ? 20.601 4.500 -14.201 1.00 97.81 100 SER A N 1
ATOM 779 C CA . SER A 1 100 ? 19.678 3.613 -13.485 1.00 97.81 100 SER A CA 1
ATOM 780 C C . SER A 1 100 ? 18.252 4.127 -13.605 1.00 97.81 100 SER A C 1
ATOM 782 O O . SER A 1 100 ? 18.043 5.330 -13.603 1.00 97.81 100 SER A O 1
ATOM 784 N N . GLY A 1 101 ? 17.288 3.214 -13.692 1.00 96.38 101 GLY A N 1
ATOM 785 C CA . GLY A 1 101 ? 15.870 3.556 -13.725 1.00 96.38 101 GLY A CA 1
ATOM 786 C C . GLY A 1 101 ? 15.001 2.429 -13.193 1.00 96.38 101 GLY A C 1
ATOM 787 O O . GLY A 1 101 ? 15.433 1.275 -13.113 1.00 96.38 101 GLY A O 1
ATOM 788 N N . ALA A 1 102 ? 13.764 2.760 -12.846 1.00 95.38 102 ALA A N 1
ATOM 789 C CA . ALA A 1 102 ? 12.795 1.820 -12.298 1.00 95.38 102 ALA A CA 1
ATOM 790 C C . ALA A 1 102 ? 11.384 2.173 -12.768 1.00 95.38 102 ALA A C 1
ATOM 792 O O . ALA A 1 102 ? 11.034 3.345 -12.915 1.00 95.38 102 ALA A O 1
ATOM 793 N N . THR A 1 103 ? 10.548 1.158 -12.961 1.00 94.19 103 THR A N 1
ATOM 794 C CA . THR A 1 103 ? 9.096 1.358 -13.044 1.00 94.19 103 THR A CA 1
ATOM 795 C C . THR A 1 103 ? 8.553 1.751 -11.673 1.00 94.19 103 THR A C 1
ATOM 797 O O . THR A 1 103 ? 9.136 1.394 -10.646 1.00 94.19 103 THR A O 1
ATOM 800 N N . ASP A 1 104 ? 7.400 2.404 -11.643 1.00 91.56 104 ASP A N 1
ATOM 801 C CA . ASP A 1 104 ? 6.639 2.564 -10.408 1.00 91.56 104 ASP A CA 1
ATOM 802 C C . ASP A 1 104 ? 6.023 1.219 -9.956 1.00 91.56 104 ASP A C 1
ATOM 804 O O . ASP A 1 104 ? 6.057 0.217 -10.684 1.00 91.56 104 ASP A O 1
ATOM 808 N N . SER A 1 105 ? 5.508 1.167 -8.729 1.00 91.88 105 SER A N 1
ATOM 809 C CA . SER A 1 105 ? 5.002 -0.055 -8.095 1.00 91.88 105 SER A CA 1
ATOM 810 C C . SER A 1 105 ? 3.711 0.187 -7.319 1.00 91.88 105 SER A C 1
ATOM 812 O O . SER A 1 105 ? 3.383 1.320 -6.959 1.00 91.88 105 SER A O 1
ATOM 814 N N . SER A 1 106 ? 2.959 -0.886 -7.061 1.00 93.75 106 SER A N 1
ATOM 815 C CA . SER A 1 106 ? 1.809 -0.826 -6.155 1.00 93.75 106 SER A CA 1
ATOM 816 C C . SER A 1 106 ? 2.249 -0.340 -4.761 1.00 93.75 106 SER A C 1
ATOM 818 O O . SER A 1 106 ? 3.421 -0.496 -4.402 1.00 93.75 106 SER A O 1
ATOM 820 N N . PRO A 1 107 ? 1.348 0.255 -3.961 1.00 95.38 107 PRO A N 1
ATOM 821 C CA . PRO A 1 107 ? 1.732 0.853 -2.689 1.00 95.38 107 PRO A CA 1
ATOM 822 C C . PRO A 1 107 ? 2.290 -0.170 -1.700 1.00 95.38 107 PRO A C 1
ATOM 824 O O . PRO A 1 107 ? 2.016 -1.369 -1.789 1.00 95.38 107 PRO A O 1
ATOM 827 N N . SER A 1 108 ? 3.001 0.318 -0.683 1.00 95.31 108 SER A N 1
ATOM 828 C CA . SER A 1 108 ? 3.279 -0.511 0.490 1.00 95.31 108 SER A CA 1
ATOM 829 C C . SER A 1 108 ? 1.978 -0.882 1.207 1.00 95.31 108 SER A C 1
ATOM 831 O O . SER A 1 108 ? 0.973 -0.173 1.119 1.00 95.31 108 SER A O 1
ATOM 833 N N . GLU A 1 109 ? 1.993 -1.968 1.971 1.00 96.38 109 GLU A N 1
ATOM 834 C CA . GLU A 1 109 ? 0.858 -2.300 2.831 1.00 96.38 109 GLU A CA 1
ATOM 835 C C . GLU A 1 109 ? 0.629 -1.236 3.922 1.00 96.38 109 GLU A C 1
ATOM 837 O O . GLU A 1 109 ? 1.597 -0.601 4.374 1.00 96.38 109 GLU A O 1
ATOM 842 N N . PRO A 1 110 ? -0.626 -1.028 4.365 1.00 96.81 110 PRO A N 1
ATOM 843 C CA . PRO A 1 110 ? -0.922 -0.158 5.495 1.00 96.81 110 PRO A CA 1
ATOM 844 C C . PRO A 1 110 ? -0.255 -0.647 6.775 1.00 96.81 110 PRO A C 1
ATOM 846 O O . PRO A 1 110 ? -0.397 -1.796 7.188 1.00 96.81 110 PRO A O 1
ATOM 849 N N . ASN A 1 111 ? 0.468 0.253 7.433 1.00 94.88 111 ASN A N 1
ATOM 850 C CA . ASN A 1 111 ? 1.092 -0.026 8.718 1.00 94.88 111 ASN A CA 1
ATOM 851 C C . ASN A 1 111 ? 0.208 0.480 9.855 1.00 94.88 111 ASN A C 1
ATOM 853 O O . ASN A 1 111 ? -0.530 1.454 9.688 1.00 94.88 111 ASN A O 1
ATOM 857 N N . ASN A 1 112 ? 0.353 -0.141 11.029 1.00 96.06 112 ASN A N 1
ATOM 858 C CA . ASN A 1 112 ? -0.302 0.300 12.262 1.00 96.06 112 ASN A CA 1
ATOM 859 C C . ASN A 1 112 ? -1.827 0.424 12.116 1.00 96.06 112 ASN A C 1
ATOM 861 O O . ASN A 1 112 ? -2.409 1.411 12.558 1.00 96.06 112 ASN A O 1
ATOM 865 N N . VAL A 1 113 ? -2.447 -0.566 11.463 1.00 98.00 113 VAL A N 1
ATOM 866 C CA . VAL A 1 113 ? -3.904 -0.712 11.451 1.00 98.00 113 VAL A CA 1
ATOM 867 C C . VAL A 1 113 ? -4.333 -1.134 12.851 1.00 98.00 113 VAL A C 1
ATOM 869 O O . VAL A 1 113 ? -3.916 -2.189 13.320 1.00 98.00 113 VAL A O 1
ATOM 872 N N . PHE A 1 114 ? -5.131 -0.299 13.510 1.00 98.25 114 PHE A N 1
ATOM 873 C CA . PHE A 1 114 ? -5.648 -0.550 14.852 1.00 98.25 114 PHE A CA 1
ATOM 874 C C . PHE A 1 114 ? -7.140 -0.281 14.898 1.00 98.25 114 PHE A C 1
ATOM 876 O O . PHE A 1 114 ? -7.570 0.802 14.504 1.00 98.25 114 PHE A O 1
ATOM 883 N N . SER A 1 115 ? -7.909 -1.231 15.412 1.00 98.12 115 SER A N 1
ATOM 884 C CA . SER A 1 115 ? -9.336 -1.091 15.681 1.00 98.12 115 SER A CA 1
ATOM 885 C C . SER A 1 115 ? -9.581 -0.979 17.181 1.00 98.12 115 SER A C 1
ATOM 887 O O . SER A 1 115 ? -8.872 -1.559 17.995 1.00 98.12 115 SER A O 1
ATOM 889 N N . SER A 1 116 ? -10.578 -0.191 17.574 1.00 96.56 116 SER A N 1
ATOM 890 C CA . SER A 1 116 ? -10.903 -0.021 18.988 1.00 96.56 116 SER A CA 1
ATOM 891 C C . SER A 1 116 ? -11.488 -1.300 19.600 1.00 96.56 116 SER A C 1
ATOM 893 O O . SER A 1 116 ? -12.454 -1.851 19.066 1.00 96.56 116 SER A O 1
ATOM 895 N N . ASP A 1 117 ? -10.978 -1.682 20.771 1.00 93.25 117 ASP A N 1
ATOM 896 C CA . ASP A 1 117 ? -11.399 -2.860 21.537 1.00 93.25 117 ASP A CA 1
ATOM 897 C C . ASP A 1 117 ? -12.261 -2.462 22.738 1.00 93.25 117 ASP A C 1
ATOM 899 O O . ASP A 1 117 ? -11.771 -2.251 23.848 1.00 93.25 117 ASP A O 1
ATOM 903 N N . GLY A 1 118 ? -13.564 -2.298 22.517 1.00 86.44 118 GLY A N 1
ATOM 904 C CA . GLY A 1 118 ? -14.515 -1.987 23.584 1.00 86.44 118 GLY A CA 1
ATOM 905 C C . GLY A 1 118 ? -14.392 -0.572 24.157 1.00 86.44 118 GLY A C 1
ATOM 906 O O . GLY A 1 118 ? -14.963 -0.265 25.197 1.00 86.44 118 GLY A O 1
ATOM 907 N N . GLN A 1 119 ? -13.665 0.319 23.482 1.00 85.81 119 GLN A N 1
ATOM 908 C CA . GLN A 1 119 ? -13.552 1.721 23.897 1.00 85.81 119 GLN A CA 1
ATOM 909 C C . GLN A 1 119 ? -14.870 2.495 23.723 1.00 85.81 119 GLN A C 1
ATOM 911 O O . GLN A 1 119 ? -15.088 3.511 24.382 1.00 85.81 119 GLN A O 1
ATOM 916 N N . TYR A 1 120 ? -15.739 2.030 22.825 1.00 86.00 120 TYR A N 1
ATOM 917 C CA . TYR A 1 120 ? -16.997 2.681 22.488 1.00 86.00 120 TYR A CA 1
ATOM 918 C C . TYR A 1 120 ? -18.145 1.675 22.454 1.00 86.00 120 TYR A C 1
ATOM 920 O O . TYR A 1 120 ? -17.965 0.522 22.062 1.00 86.00 120 TYR A O 1
ATOM 928 N N . THR A 1 121 ? -19.347 2.144 22.789 1.00 85.38 121 THR A N 1
ATOM 929 C CA . THR A 1 121 ? -20.540 1.290 22.861 1.00 85.38 121 THR A CA 1
ATOM 930 C C . THR A 1 121 ? -21.243 1.079 21.529 1.00 85.38 121 THR A C 1
ATOM 932 O O . THR A 1 121 ? -21.859 0.042 21.302 1.00 85.38 121 THR A O 1
ATOM 935 N N . ASN A 1 122 ? -21.171 2.059 20.632 1.00 86.19 122 ASN A N 1
ATOM 936 C CA . ASN A 1 122 ? -21.964 2.101 19.401 1.00 86.19 122 ASN A CA 1
ATOM 937 C C . ASN A 1 122 ? -21.121 2.292 18.137 1.00 86.19 122 ASN A C 1
ATOM 939 O O . ASN A 1 122 ? -21.675 2.569 17.075 1.00 86.19 122 ASN A O 1
ATOM 943 N N . GLN A 1 123 ? -19.801 2.197 18.257 1.00 93.81 123 GLN A N 1
ATOM 944 C CA . GLN A 1 123 ? -18.910 2.344 17.123 1.00 93.81 123 GLN A CA 1
ATOM 945 C C . GLN A 1 123 ? -17.633 1.539 17.306 1.00 93.81 123 GLN A C 1
ATOM 947 O O . GLN A 1 123 ? -17.229 1.249 18.430 1.00 93.81 123 GLN A O 1
ATOM 952 N N . ILE A 1 124 ? -16.986 1.228 16.191 1.00 97.25 124 ILE A N 1
ATOM 953 C CA . ILE A 1 124 ? -15.594 0.794 16.165 1.00 97.25 124 ILE A CA 1
ATOM 954 C C . ILE A 1 124 ? -14.821 1.830 15.362 1.00 97.25 124 ILE A C 1
ATOM 956 O O . ILE A 1 124 ? -15.233 2.217 14.268 1.00 97.25 124 ILE A O 1
ATOM 960 N N . VAL A 1 125 ? -13.728 2.316 15.938 1.00 97.44 125 VAL A N 1
ATOM 961 C CA . VAL A 1 125 ? -12.829 3.262 15.281 1.00 97.44 125 VAL A CA 1
ATOM 962 C C . VAL A 1 125 ? -11.603 2.492 14.830 1.00 97.44 125 VAL A C 1
ATOM 964 O O . VAL A 1 125 ? -10.894 1.931 15.664 1.00 97.44 125 VAL A O 1
ATOM 967 N N . THR A 1 126 ? -11.361 2.470 13.526 1.00 98.06 126 THR A N 1
ATOM 968 C CA . THR A 1 126 ? -10.170 1.876 12.923 1.00 98.06 126 THR A CA 1
ATOM 969 C C . THR A 1 126 ? -9.269 2.982 12.396 1.00 98.06 126 THR A C 1
ATOM 971 O O . THR A 1 126 ? -9.711 3.840 11.641 1.00 98.06 126 THR A O 1
ATOM 974 N N . THR A 1 127 ? -7.996 2.959 12.769 1.00 97.81 127 THR A N 1
ATOM 975 C CA . THR A 1 127 ? -6.983 3.937 12.346 1.00 97.81 127 THR A CA 1
ATOM 976 C C . THR A 1 127 ? -5.823 3.233 11.671 1.00 97.81 127 THR A C 1
ATOM 978 O O . THR A 1 127 ? -5.579 2.059 11.937 1.00 97.81 127 THR A O 1
ATOM 981 N N . TRP A 1 128 ? -5.111 3.934 10.792 1.00 97.75 128 TRP A N 1
ATOM 982 C CA . TRP A 1 128 ? -3.893 3.424 10.163 1.00 97.75 128 TRP A CA 1
ATOM 983 C C . TRP A 1 128 ? -2.901 4.548 9.865 1.00 97.75 128 TRP A C 1
ATOM 985 O O . TRP A 1 128 ? -3.196 5.732 10.025 1.00 97.75 128 TRP A O 1
ATOM 995 N N . GLN A 1 129 ? -1.689 4.183 9.449 1.00 95.88 129 GLN A N 1
ATOM 996 C CA . GLN A 1 129 ? -0.685 5.136 8.981 1.00 95.88 129 GLN A CA 1
ATOM 997 C C . GLN A 1 129 ? -0.611 5.196 7.453 1.00 95.88 129 GLN A C 1
ATOM 999 O O . GLN A 1 129 ? -0.869 4.192 6.779 1.00 95.88 129 GLN A O 1
ATOM 1004 N N . PRO A 1 130 ? -0.206 6.353 6.891 1.00 95.50 130 PRO A N 1
ATOM 1005 C CA . PRO A 1 130 ? -0.039 6.484 5.457 1.00 95.50 130 PRO A CA 1
ATOM 1006 C C . PRO A 1 130 ? 0.996 5.489 4.921 1.00 95.50 130 PRO A C 1
ATOM 1008 O O . PRO A 1 130 ? 2.091 5.344 5.462 1.00 95.50 130 PRO A O 1
ATOM 1011 N N . SER A 1 131 ? 0.638 4.822 3.831 1.00 96.38 131 SER A N 1
ATOM 1012 C CA . SER A 1 131 ? 1.467 3.894 3.070 1.00 96.38 131 SER A CA 1
ATOM 1013 C C . SER A 1 131 ? 2.271 4.624 2.001 1.00 96.38 131 SER A C 1
ATOM 1015 O O . SER A 1 131 ? 1.797 5.579 1.381 1.00 96.38 131 SER A O 1
ATOM 1017 N N . GLN A 1 132 ? 3.491 4.157 1.751 1.00 93.94 132 GLN A N 1
ATOM 1018 C CA . GLN A 1 132 ? 4.331 4.700 0.692 1.00 93.94 132 GLN A CA 1
ATOM 1019 C C . GLN A 1 132 ? 3.700 4.416 -0.675 1.00 93.94 132 GLN A C 1
ATOM 1021 O O . GLN A 1 132 ? 3.324 3.283 -0.969 1.00 93.94 132 GLN A O 1
ATOM 1026 N N . GLY A 1 133 ? 3.606 5.453 -1.509 1.00 92.56 133 GLY A N 1
ATOM 1027 C CA . GLY A 1 133 ? 3.072 5.349 -2.867 1.00 92.56 133 GLY A CA 1
ATOM 1028 C C . GLY A 1 133 ? 1.551 5.210 -2.946 1.00 92.56 133 GLY A C 1
ATOM 1029 O O . GLY A 1 133 ? 1.046 4.998 -4.040 1.00 92.56 133 GLY A O 1
ATOM 1030 N N . ALA A 1 134 ? 0.819 5.319 -1.831 1.00 95.81 134 ALA A N 1
ATOM 1031 C CA . ALA A 1 134 ? -0.638 5.220 -1.820 1.00 95.81 134 ALA A CA 1
ATOM 1032 C C . ALA A 1 134 ? -1.317 6.545 -2.180 1.00 95.81 134 ALA A C 1
ATOM 1034 O O . ALA A 1 134 ? -0.980 7.598 -1.637 1.00 95.81 134 ALA A O 1
ATOM 1035 N N . ASN A 1 135 ? -2.342 6.464 -3.028 1.00 95.12 135 ASN A N 1
ATOM 1036 C CA . ASN A 1 135 ? -3.217 7.587 -3.358 1.00 95.12 135 ASN A CA 1
ATOM 1037 C C . ASN A 1 135 ? -4.503 7.558 -2.518 1.00 95.12 135 ASN A C 1
ATOM 1039 O O . ASN A 1 135 ? -5.069 8.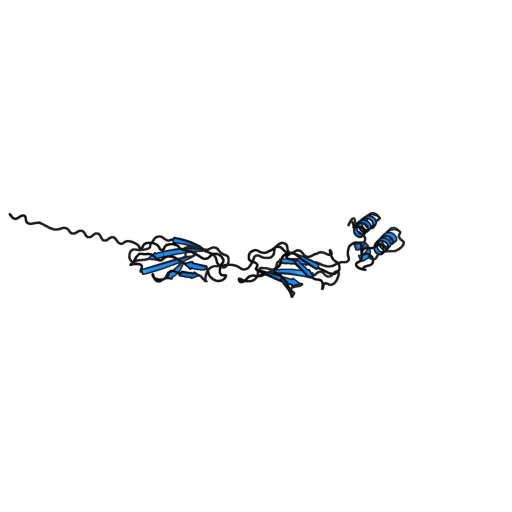611 -2.222 1.00 95.12 135 ASN A O 1
ATOM 1043 N N . GLN A 1 136 ? -4.995 6.359 -2.184 1.00 97.12 136 GLN A N 1
ATOM 1044 C CA . GLN A 1 136 ? -6.224 6.121 -1.418 1.00 97.12 136 GLN A CA 1
ATOM 1045 C C . GLN A 1 136 ? -6.134 4.779 -0.668 1.00 97.12 136 GLN A C 1
ATOM 1047 O O . GLN A 1 136 ? -5.210 3.995 -0.891 1.00 97.12 136 GLN A O 1
ATOM 1052 N N . TYR A 1 137 ? -7.128 4.498 0.173 1.00 98.38 137 TYR A N 1
ATOM 1053 C CA . TYR A 1 137 ? -7.286 3.254 0.921 1.00 98.38 137 TYR A CA 1
ATOM 1054 C C . TYR A 1 137 ? -8.682 2.688 0.714 1.00 98.38 137 TYR A C 1
ATOM 1056 O O . TYR A 1 137 ? -9.664 3.420 0.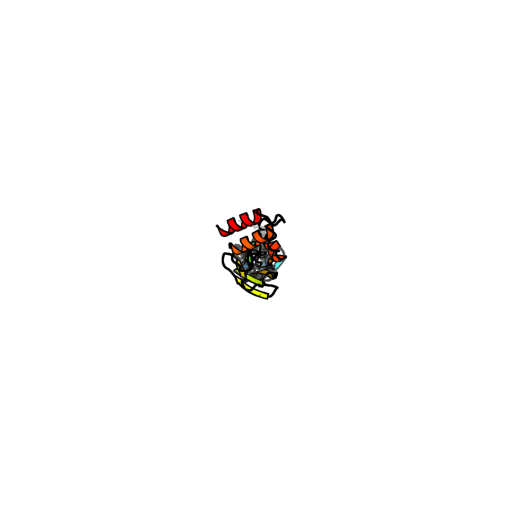817 1.00 98.38 137 TYR A O 1
ATOM 1064 N N . LYS A 1 138 ? -8.790 1.385 0.472 1.00 98.38 138 LYS A N 1
ATOM 1065 C CA . LYS A 1 138 ? -10.050 0.647 0.564 1.00 98.38 138 LYS A CA 1
ATOM 1066 C C . LYS A 1 138 ? -10.173 0.045 1.957 1.00 98.38 138 LYS A C 1
ATOM 1068 O O . LYS A 1 138 ? -9.219 -0.530 2.477 1.00 98.38 138 LYS A O 1
ATOM 1073 N N . ILE A 1 139 ? -11.365 0.157 2.530 1.00 98.38 139 ILE A N 1
ATOM 1074 C CA . ILE A 1 139 ? -11.696 -0.376 3.847 1.00 98.38 139 ILE A CA 1
ATOM 1075 C C . ILE A 1 139 ? -12.653 -1.547 3.670 1.00 98.38 139 ILE A C 1
ATOM 1077 O O . ILE A 1 139 ? -13.655 -1.454 2.948 1.00 98.38 139 ILE A O 1
ATOM 1081 N N . TYR A 1 140 ? -12.351 -2.640 4.359 1.00 98.50 140 TYR A N 1
ATOM 1082 C CA . TYR A 1 140 ? -13.139 -3.859 4.370 1.00 98.50 140 TYR A CA 1
ATOM 1083 C C . TYR A 1 140 ? -13.505 -4.221 5.802 1.00 98.50 140 TYR A C 1
ATOM 1085 O O . TYR A 1 140 ? -12.670 -4.128 6.694 1.00 98.50 140 TYR A O 1
ATOM 1093 N N . ARG A 1 141 ? -14.736 -4.687 5.998 1.00 98.19 141 ARG A N 1
ATOM 1094 C CA . ARG A 1 141 ? -15.228 -5.279 7.242 1.00 98.19 141 ARG A CA 1
ATOM 1095 C C . ARG A 1 141 ? -15.667 -6.705 6.958 1.00 98.19 141 ARG A C 1
ATOM 1097 O O . ARG A 1 141 ? -16.512 -6.913 6.087 1.00 98.19 141 ARG A O 1
ATOM 1104 N N . ASP A 1 142 ? -15.079 -7.677 7.645 1.00 97.62 142 ASP A N 1
ATOM 1105 C CA . ASP A 1 142 ? -15.326 -9.111 7.443 1.00 97.62 142 ASP A CA 1
ATOM 1106 C C . ASP A 1 142 ? -15.275 -9.512 5.956 1.00 97.62 142 ASP A C 1
ATOM 1108 O O . ASP A 1 142 ? -16.183 -10.147 5.412 1.00 97.62 142 ASP A O 1
ATOM 1112 N N . ASN A 1 143 ? -14.211 -9.082 5.270 1.00 96.25 143 ASN A N 1
ATOM 1113 C CA . ASN A 1 143 ? -13.973 -9.271 3.830 1.00 96.25 143 ASN A CA 1
ATOM 1114 C C . ASN A 1 143 ? -14.982 -8.583 2.889 1.00 96.25 143 ASN A C 1
ATOM 1116 O O . ASN A 1 143 ? -14.909 -8.762 1.673 1.00 96.25 143 ASN A O 1
ATOM 1120 N N . SER A 1 144 ? -15.919 -7.793 3.414 1.00 97.25 144 SER A N 1
ATOM 1121 C CA . SER A 1 144 ? -16.852 -6.998 2.615 1.00 97.25 144 SER A CA 1
ATOM 1122 C C . SER A 1 144 ? -16.349 -5.568 2.500 1.00 97.25 144 SER A C 1
ATOM 1124 O O . SER A 1 144 ? -16.048 -4.934 3.506 1.00 97.25 144 SER A O 1
ATOM 1126 N N . TRP A 1 145 ? -16.272 -5.042 1.282 1.00 97.44 145 TRP A N 1
ATOM 1127 C CA . TRP A 1 145 ? -15.883 -3.651 1.057 1.00 97.44 145 TRP A CA 1
ATOM 1128 C C . TRP A 1 145 ? -16.936 -2.696 1.633 1.00 97.44 145 TRP A C 1
ATOM 1130 O O . TRP A 1 145 ? -18.121 -2.812 1.312 1.00 97.44 145 TRP A O 1
ATOM 1140 N N . VAL A 1 146 ? -16.501 -1.761 2.480 1.00 97.31 146 VAL A N 1
ATOM 1141 C CA . VAL A 1 146 ? -17.382 -0.806 3.175 1.00 97.31 146 VAL A CA 1
ATOM 1142 C C . VAL A 1 146 ? -17.098 0.650 2.820 1.00 97.31 146 VAL A C 1
ATOM 1144 O O . VAL A 1 146 ? -17.975 1.491 3.006 1.00 97.31 146 VAL A O 1
ATOM 1147 N N . GLY A 1 147 ? -15.921 0.968 2.273 1.00 95.25 147 GLY A N 1
ATOM 1148 C CA . GLY A 1 147 ? -15.601 2.351 1.933 1.00 95.25 147 GLY A CA 1
ATOM 1149 C C . GLY A 1 147 ? -14.229 2.568 1.312 1.00 95.25 147 GLY A C 1
ATOM 1150 O O . GLY A 1 147 ? -13.432 1.643 1.147 1.00 95.25 147 GLY A O 1
ATOM 1151 N N . VAL A 1 148 ? -13.978 3.823 0.945 1.00 95.94 148 VAL A N 1
ATOM 1152 C CA . VAL A 1 148 ? -12.679 4.328 0.492 1.00 95.94 148 VAL A CA 1
ATOM 1153 C C . VAL A 1 148 ? -12.390 5.615 1.248 1.00 95.94 148 VAL A C 1
ATOM 1155 O O . VAL A 1 148 ? -13.300 6.424 1.430 1.00 95.94 148 VAL A O 1
ATOM 1158 N N . ASP A 1 149 ? -11.141 5.806 1.649 1.00 93.38 149 ASP A N 1
ATOM 1159 C CA . ASP A 1 149 ? -10.661 7.024 2.297 1.00 93.38 149 ASP A CA 1
ATOM 1160 C C . ASP A 1 149 ? -9.312 7.452 1.704 1.00 93.38 149 ASP A C 1
ATOM 1162 O O . ASP A 1 149 ? -8.553 6.646 1.165 1.00 93.38 149 ASP A O 1
ATOM 1166 N N . ASN A 1 150 ? -9.030 8.747 1.744 1.00 89.75 150 ASN A N 1
ATOM 1167 C CA . ASN A 1 150 ? -7.798 9.352 1.252 1.00 89.75 150 ASN A CA 1
ATOM 1168 C C . ASN A 1 150 ? -7.417 10.634 2.007 1.00 89.75 150 ASN A C 1
ATOM 1170 O O . ASN A 1 150 ? -6.642 11.439 1.485 1.00 89.75 150 ASN A O 1
ATOM 1174 N N . SER A 1 151 ? -7.989 10.858 3.191 1.00 87.56 151 SER A N 1
ATOM 1175 C CA . SER A 1 151 ? -7.844 12.110 3.930 1.00 87.56 151 SER A CA 1
ATOM 1176 C C . SER A 1 151 ? -7.227 11.905 5.310 1.00 87.56 151 SER A C 1
ATOM 1178 O O . SER A 1 151 ? -7.336 10.839 5.898 1.00 87.56 151 SER A O 1
ATOM 1180 N N . GLU A 1 152 ? -6.540 12.933 5.815 1.00 90.94 152 GLU A N 1
ATOM 1181 C CA . GLU A 1 152 ? -6.065 12.950 7.200 1.00 90.94 152 GLU A CA 1
ATOM 1182 C C . GLU A 1 152 ? -7.156 13.519 8.130 1.00 90.94 152 GLU A C 1
ATOM 1184 O O . GLU A 1 152 ? -7.724 14.574 7.814 1.00 90.94 152 GLU A O 1
ATOM 1189 N N . PRO A 1 153 ? -7.415 12.895 9.297 1.00 92.31 153 PRO A N 1
ATOM 1190 C CA . PRO A 1 153 ? -6.743 11.698 9.816 1.00 92.31 153 PRO A CA 1
ATOM 1191 C C . PRO A 1 153 ? -7.179 10.412 9.092 1.00 92.31 153 PRO A C 1
ATOM 1193 O O . PRO A 1 153 ? -8.340 10.282 8.730 1.00 92.31 153 PRO A O 1
ATOM 1196 N N . TYR A 1 154 ? -6.243 9.469 8.926 1.00 95.38 154 TYR A N 1
ATOM 1197 C CA . TYR A 1 154 ? -6.486 8.147 8.331 1.00 95.38 154 TYR A CA 1
ATOM 1198 C C . TYR A 1 154 ? -7.288 7.266 9.298 1.00 95.38 154 TYR A C 1
ATOM 1200 O O . TYR A 1 154 ? -6.725 6.515 10.105 1.00 95.38 154 TYR A O 1
ATOM 1208 N N . GLU A 1 155 ? -8.605 7.441 9.262 1.00 95.94 155 GLU A N 1
ATOM 1209 C CA . GLU A 1 155 ? -9.553 6.899 10.226 1.00 95.94 155 GLU A CA 1
ATOM 1210 C C . GLU A 1 155 ? -10.850 6.466 9.536 1.00 95.94 155 GLU A C 1
ATOM 1212 O O . GLU A 1 155 ? -11.421 7.162 8.697 1.00 95.94 155 GLU A O 1
ATOM 1217 N N . PHE A 1 156 ? -11.366 5.317 9.960 1.00 97.00 156 PHE A N 1
ATOM 1218 C CA . PHE A 1 156 ? -12.684 4.826 9.612 1.00 97.00 156 PHE A CA 1
ATOM 1219 C C . PHE A 1 156 ? -13.499 4.595 10.883 1.00 97.00 156 PHE A C 1
ATOM 1221 O O . PHE A 1 156 ? -13.103 3.823 11.754 1.00 97.00 156 PHE A O 1
ATOM 1228 N N . ILE A 1 157 ? -14.655 5.252 10.975 1.00 96.88 157 ILE A N 1
ATOM 1229 C CA . ILE A 1 157 ? -15.591 5.089 12.090 1.00 96.88 157 ILE A CA 1
ATOM 1230 C C . ILE A 1 157 ? -16.788 4.279 11.605 1.00 96.88 157 ILE A C 1
ATOM 1232 O O . ILE A 1 157 ? -17.602 4.759 10.811 1.00 96.88 157 ILE A O 1
ATOM 1236 N N . ASP A 1 158 ? -16.924 3.063 12.123 1.00 97.06 158 ASP A N 1
ATOM 1237 C CA . ASP A 1 158 ? -18.062 2.200 11.851 1.00 97.06 158 ASP A CA 1
ATOM 1238 C C . ASP A 1 158 ? -19.113 2.317 12.953 1.00 97.06 158 ASP A C 1
ATOM 1240 O O . ASP A 1 158 ? -18.923 1.815 14.056 1.00 97.06 158 ASP A O 1
ATOM 1244 N N . ILE A 1 159 ? -20.235 2.968 12.644 1.00 95.38 159 ILE A N 1
ATOM 1245 C CA . ILE A 1 159 ? -21.372 3.157 13.562 1.00 95.38 159 ILE A CA 1
ATOM 1246 C C . ILE A 1 159 ? -22.486 2.111 13.380 1.00 95.38 159 ILE A C 1
ATOM 1248 O O . ILE A 1 159 ? -23.545 2.218 13.998 1.00 95.38 159 ILE A O 1
ATOM 1252 N N . PHE A 1 160 ? -22.299 1.130 12.491 1.00 94.12 160 PHE A N 1
ATOM 1253 C CA . PHE A 1 160 ? -23.288 0.093 12.176 1.00 94.12 160 PHE A CA 1
ATOM 1254 C C . PHE A 1 160 ? -22.810 -1.276 12.668 1.00 94.12 160 PHE A C 1
ATOM 1256 O O . PHE A 1 160 ? -22.793 -2.249 11.905 1.00 94.12 160 PHE A O 1
ATOM 1263 N N . VAL A 1 161 ? -22.389 -1.311 13.931 1.00 94.12 161 VAL A N 1
ATOM 1264 C CA . VAL A 1 161 ? -21.829 -2.478 14.620 1.00 94.12 161 VAL A CA 1
ATOM 1265 C C . VAL A 1 161 ? -22.778 -2.955 15.712 1.00 94.12 161 VAL A C 1
ATOM 1267 O O . VAL A 1 161 ? -23.416 -2.148 16.393 1.00 94.12 161 VAL A O 1
ATOM 1270 N N . ASP A 1 162 ? -22.863 -4.269 15.885 1.00 92.38 162 ASP A N 1
ATOM 1271 C CA . ASP A 1 162 ? -23.586 -4.870 16.999 1.00 92.38 162 ASP A CA 1
ATOM 1272 C C . ASP A 1 162 ? -22.698 -4.899 18.252 1.00 92.38 162 ASP A C 1
ATOM 1274 O O . ASP A 1 162 ? -21.497 -5.164 18.183 1.00 92.38 162 ASP A O 1
ATOM 1278 N N . ILE A 1 163 ? -23.292 -4.630 19.414 1.00 88.38 163 ILE A N 1
ATOM 1279 C CA . ILE A 1 163 ? -22.568 -4.639 20.688 1.00 88.38 163 ILE A CA 1
ATOM 1280 C C . ILE A 1 163 ? -22.078 -6.045 21.042 1.00 88.38 163 ILE A C 1
ATOM 1282 O O . ILE A 1 163 ? -22.788 -7.031 20.832 1.00 88.38 163 ILE A O 1
ATOM 1286 N N . ASN A 1 164 ? -20.871 -6.139 21.600 1.00 87.75 164 ASN A N 1
ATOM 1287 C CA . ASN A 1 164 ? -20.180 -7.390 21.920 1.00 87.75 164 ASN A CA 1
ATOM 1288 C C . ASN A 1 164 ? -19.962 -8.318 20.710 1.00 87.75 164 ASN A C 1
ATOM 1290 O O . ASN A 1 164 ? -19.682 -9.505 20.886 1.00 87.75 164 ASN A O 1
ATOM 1294 N N . GLN A 1 165 ? -20.066 -7.790 19.487 1.00 93.88 165 GLN A N 1
ATOM 1295 C CA . GLN A 1 165 ? -19.679 -8.489 18.269 1.00 93.88 165 GLN A CA 1
ATOM 1296 C C . GLN A 1 165 ? -18.295 -8.012 17.829 1.00 93.88 165 GLN A C 1
ATOM 1298 O O . GLN A 1 165 ? -18.046 -6.819 17.667 1.00 93.88 165 GLN A O 1
ATOM 1303 N N . THR A 1 166 ? -17.391 -8.967 17.617 1.00 96.88 166 THR A N 1
ATOM 1304 C CA . THR A 1 166 ? -16.082 -8.699 17.017 1.00 96.88 166 THR A CA 1
ATOM 1305 C C . THR A 1 166 ? -16.208 -8.658 15.501 1.00 96.88 166 THR A C 1
ATOM 1307 O O . THR A 1 166 ? -16.802 -9.563 14.910 1.00 96.88 166 THR A O 1
ATOM 1310 N N . TYR A 1 167 ? -15.611 -7.639 14.894 1.00 97.88 167 TYR A N 1
ATOM 1311 C CA . TYR A 1 167 ? -15.471 -7.469 13.451 1.00 97.88 167 TYR A CA 1
ATOM 1312 C C . TYR A 1 167 ? -13.987 -7.368 13.100 1.00 97.88 167 TYR A C 1
ATOM 1314 O O . TYR A 1 167 ? -13.199 -6.824 13.877 1.00 97.88 167 TYR A O 1
ATOM 1322 N N . THR A 1 168 ? -13.599 -7.862 11.926 1.00 98.56 168 THR A N 1
ATOM 1323 C CA . THR A 1 168 ? -12.245 -7.665 11.394 1.00 98.56 168 THR A CA 1
ATOM 1324 C C . THR A 1 168 ? -12.261 -6.567 10.340 1.00 98.56 168 THR A C 1
ATOM 1326 O O . THR A 1 168 ? -12.956 -6.682 9.327 1.00 98.56 168 THR A O 1
ATOM 1329 N N . TYR A 1 169 ? -11.460 -5.527 10.558 1.00 98.50 169 TYR A N 1
ATOM 1330 C CA . TYR A 1 169 ? -11.267 -4.424 9.627 1.00 98.50 169 TYR A CA 1
ATOM 1331 C C . TYR A 1 169 ? -9.933 -4.586 8.910 1.00 98.50 169 TYR A C 1
ATOM 1333 O O . TYR A 1 169 ? -8.886 -4.647 9.548 1.00 98.50 169 TYR A O 1
ATOM 1341 N N . CYS A 1 170 ? -9.975 -4.654 7.584 1.00 98.50 170 CYS A N 1
ATOM 1342 C CA . CYS A 1 170 ? -8.793 -4.727 6.733 1.00 98.50 170 CYS A CA 1
ATOM 1343 C C . CYS A 1 170 ? -8.691 -3.470 5.875 1.00 98.50 170 CYS A C 1
ATOM 1345 O O . CYS A 1 170 ? -9.675 -3.044 5.266 1.00 98.50 170 CYS A O 1
ATOM 1347 N N . ILE A 1 171 ? -7.489 -2.911 5.804 1.00 98.44 171 ILE A N 1
ATOM 1348 C CA . ILE A 1 171 ? -7.154 -1.748 4.991 1.00 98.44 171 ILE A CA 1
ATOM 1349 C C . ILE A 1 171 ? -6.230 -2.203 3.861 1.00 98.44 171 ILE A C 1
ATOM 1351 O O . ILE A 1 171 ? -5.291 -2.971 4.076 1.00 98.44 171 ILE A O 1
ATOM 1355 N N . GLU A 1 172 ? -6.500 -1.714 2.658 1.00 98.25 172 GLU A N 1
ATOM 1356 C CA . GLU A 1 172 ? -5.724 -1.958 1.440 1.00 98.25 172 GLU A CA 1
ATOM 1357 C C . GLU A 1 172 ? -5.358 -0.611 0.825 1.00 98.25 172 GLU A C 1
ATOM 1359 O O . GLU A 1 172 ? -6.241 0.207 0.564 1.00 98.25 172 GLU A O 1
ATOM 1364 N N . ALA A 1 173 ? -4.071 -0.353 0.608 1.00 98.12 173 ALA A N 1
ATOM 1365 C CA . ALA A 1 173 ? -3.628 0.870 -0.055 1.00 98.12 173 ALA A CA 1
ATOM 1366 C C . ALA A 1 173 ? -3.676 0.700 -1.575 1.00 98.12 173 ALA A C 1
ATOM 1368 O O . ALA A 1 173 ? -3.332 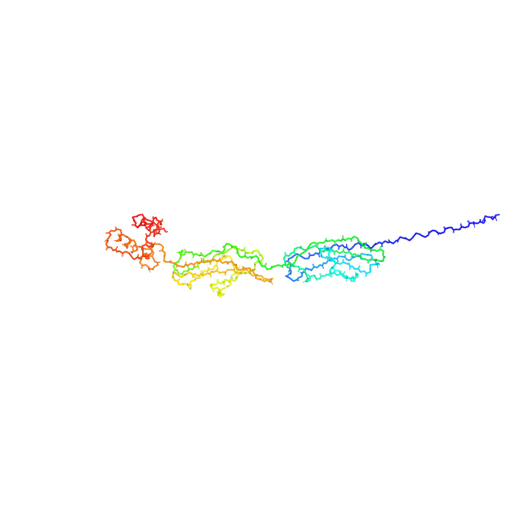-0.357 -2.101 1.00 98.12 173 ALA A O 1
ATOM 1369 N N . ILE A 1 174 ? -4.071 1.756 -2.288 1.00 97.19 174 ILE A N 1
ATOM 1370 C CA . ILE A 1 174 ? -4.218 1.728 -3.747 1.00 97.19 174 ILE A CA 1
ATOM 1371 C C . ILE A 1 174 ? -3.552 2.933 -4.426 1.00 97.19 174 ILE A C 1
ATOM 1373 O O . ILE A 1 174 ? -3.572 4.053 -3.905 1.00 97.19 174 ILE A O 1
ATOM 1377 N N . ASN A 1 175 ? -2.979 2.703 -5.607 1.00 94.88 175 ASN A N 1
ATOM 1378 C CA . ASN A 1 175 ? -2.501 3.724 -6.540 1.00 94.88 175 ASN A CA 1
ATOM 1379 C C . ASN A 1 175 ? -2.750 3.294 -7.996 1.00 94.88 175 ASN A C 1
ATOM 1381 O O . ASN A 1 175 ? -3.411 2.289 -8.256 1.00 94.88 175 ASN A O 1
ATOM 1385 N N . ASP A 1 176 ? -2.223 4.056 -8.954 1.00 92.81 176 ASP A N 1
ATOM 1386 C CA . ASP A 1 176 ? -2.410 3.777 -10.383 1.00 92.81 176 ASP A CA 1
ATOM 1387 C C . ASP A 1 176 ? -1.713 2.478 -10.842 1.00 92.81 176 ASP A C 1
ATOM 1389 O O . ASP A 1 176 ? -2.093 1.897 -11.859 1.00 92.81 176 ASP A O 1
ATOM 1393 N N . CYS A 1 177 ? -0.733 1.992 -10.072 1.00 92.81 177 CYS A N 1
ATOM 1394 C CA . CYS A 1 177 ? -0.007 0.744 -10.307 1.00 92.81 177 CYS A CA 1
ATOM 1395 C C . CYS A 1 177 ? -0.629 -0.474 -9.617 1.00 92.81 177 CYS A C 1
ATOM 1397 O O . CYS A 1 177 ? -0.132 -1.587 -9.788 1.00 92.81 177 CYS A O 1
ATOM 1399 N N . GLY A 1 178 ? -1.701 -0.299 -8.841 1.00 94.12 178 GLY A N 1
ATOM 1400 C CA . GLY A 1 178 ? -2.469 -1.396 -8.263 1.00 94.12 178 GLY A CA 1
ATOM 1401 C C . GLY A 1 178 ? -2.723 -1.258 -6.768 1.00 94.12 178 GLY A C 1
ATOM 1402 O O . GLY A 1 178 ? -2.867 -0.162 -6.229 1.00 94.12 178 GLY A O 1
ATOM 1403 N N . GLU A 1 179 ? -2.826 -2.412 -6.119 1.00 96.50 179 GLU A N 1
ATOM 1404 C CA . GLU A 1 179 ? -3.308 -2.580 -4.749 1.00 96.50 179 GLU A CA 1
ATOM 1405 C C . GLU A 1 179 ? -2.215 -3.258 -3.918 1.00 96.50 179 GLU A C 1
ATOM 1407 O O . GLU A 1 179 ? -1.466 -4.094 -4.433 1.00 96.50 179 GLU A O 1
ATOM 1412 N N . SER A 1 180 ? -2.089 -2.876 -2.651 1.00 97.25 180 SER A N 1
ATOM 1413 C CA . SER A 1 180 ? -1.161 -3.511 -1.715 1.00 97.25 180 SER A CA 1
ATOM 1414 C C . SER A 1 180 ? -1.768 -4.758 -1.059 1.00 97.25 180 SER A C 1
ATOM 1416 O O . SER A 1 180 ? -2.912 -5.123 -1.318 1.00 97.25 180 SER A O 1
ATOM 1418 N N . SER A 1 181 ? -1.006 -5.452 -0.207 1.00 97.44 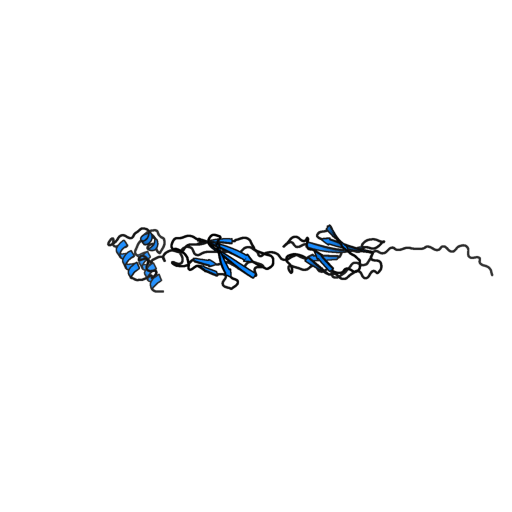181 SER A N 1
ATOM 1419 C CA . SER A 1 181 ? -1.579 -6.473 0.677 1.00 97.44 181 SER A CA 1
ATOM 1420 C C . SER A 1 181 ? -2.508 -5.852 1.723 1.00 97.44 181 SER A C 1
ATOM 1422 O O . SER A 1 181 ? -2.316 -4.717 2.164 1.00 97.44 181 SER A O 1
ATOM 1424 N N . PHE A 1 182 ? -3.495 -6.635 2.170 1.00 97.56 182 PHE A N 1
ATOM 1425 C CA . PHE A 1 182 ? -4.311 -6.265 3.321 1.00 97.56 182 PHE A CA 1
ATOM 1426 C C . PHE A 1 182 ? -3.476 -6.199 4.595 1.00 97.56 182 PHE A C 1
ATOM 1428 O O . PHE A 1 182 ? -2.715 -7.117 4.901 1.00 97.56 182 PHE A O 1
ATOM 1435 N N . SER A 1 183 ? -3.741 -5.171 5.390 1.00 98.25 183 SER A N 1
ATOM 1436 C CA . SER A 1 183 ? -3.359 -5.105 6.794 1.00 98.25 183 SER A CA 1
ATOM 1437 C C . SER A 1 183 ? -4.627 -5.007 7.624 1.00 98.25 183 SER A C 1
ATOM 1439 O O . SER A 1 183 ? -5.502 -4.194 7.321 1.00 98.25 183 SER A O 1
ATOM 1441 N N . CYS A 1 184 ? -4.773 -5.886 8.609 1.00 98.31 184 CYS A N 1
ATOM 1442 C CA . CYS A 1 184 ? -6.033 -6.071 9.313 1.00 98.31 184 CYS A CA 1
ATOM 1443 C C . CYS A 1 184 ? -5.849 -6.002 10.818 1.00 98.31 184 CYS A C 1
ATOM 1445 O O . CYS A 1 184 ? -4.849 -6.484 11.347 1.00 98.31 184 CYS A O 1
ATOM 1447 N N . ASP A 1 185 ? -6.885 -5.518 11.487 1.00 98.62 185 ASP A N 1
ATOM 1448 C CA . ASP A 1 185 ? -7.046 -5.647 12.925 1.00 98.62 185 ASP A CA 1
ATOM 1449 C C . ASP A 1 185 ? -8.502 -5.963 13.269 1.00 98.62 185 ASP A C 1
ATOM 1451 O O . ASP A 1 185 ? -9.415 -5.683 12.489 1.00 98.62 185 ASP A O 1
ATOM 1455 N N . SER A 1 186 ? -8.727 -6.597 14.414 1.00 98.31 186 SER A N 1
ATOM 1456 C CA . SER A 1 186 ? -10.082 -6.855 14.902 1.00 98.31 186 SER A CA 1
ATOM 1457 C C . SER A 1 186 ? -10.443 -5.861 15.987 1.00 98.31 186 SER A C 1
ATOM 1459 O O . SER A 1 186 ? -9.591 -5.465 16.763 1.00 98.31 186 SER A O 1
ATOM 1461 N N . GLY A 1 187 ? -11.709 -5.471 16.025 1.00 97.12 187 GLY A N 1
ATOM 1462 C CA . GLY A 1 187 ? -12.247 -4.610 17.067 1.00 97.12 187 GLY A CA 1
ATOM 1463 C C . GLY A 1 187 ? -13.652 -5.043 17.441 1.00 97.12 187 GLY A C 1
ATOM 1464 O O . GLY A 1 187 ? -14.294 -5.835 16.742 1.00 97.12 187 GLY A O 1
ATOM 1465 N N . PHE A 1 188 ? -14.144 -4.518 18.551 1.00 95.56 188 PHE A N 1
ATOM 1466 C CA . PHE A 1 188 ? -15.510 -4.738 19.008 1.00 95.56 188 PHE A CA 1
ATOM 1467 C C . PHE A 1 188 ? -16.010 -3.503 19.750 1.00 95.56 188 PHE A C 1
ATOM 1469 O O . PHE A 1 188 ? -15.223 -2.738 20.307 1.00 95.56 188 PHE A O 1
ATOM 1476 N N . SER A 1 189 ? -17.324 -3.317 19.785 1.00 93.44 189 SER A N 1
ATOM 1477 C CA . SER A 1 189 ? -17.950 -2.365 20.699 1.00 93.44 189 SER A CA 1
ATOM 1478 C C . SER A 1 189 ? -18.423 -3.082 21.964 1.00 93.44 189 SER A C 1
ATOM 1480 O O . SER A 1 189 ? -18.823 -4.247 21.920 1.00 93.44 189 SER A O 1
ATOM 1482 N N . THR A 1 190 ? -18.377 -2.404 23.108 1.00 89.00 190 THR A N 1
ATOM 1483 C CA . THR A 1 190 ? -18.947 -2.885 24.379 1.00 89.00 190 THR A CA 1
ATOM 1484 C C . THR A 1 190 ? -19.449 -1.703 25.195 1.00 89.00 190 THR A C 1
ATOM 1486 O O . THR A 1 190 ? -19.084 -0.561 24.924 1.00 89.00 190 THR A O 1
ATOM 1489 N N . TYR A 1 191 ? -20.302 -1.965 26.179 1.00 86.31 191 TYR A N 1
ATOM 1490 C CA . TYR A 1 191 ? -20.767 -0.936 27.102 1.00 86.31 191 TYR A CA 1
ATOM 1491 C C . TYR A 1 191 ? -19.584 -0.248 27.784 1.00 86.31 191 TYR A C 1
ATOM 1493 O O . TYR A 1 191 ? -18.588 -0.888 28.124 1.00 86.31 191 TYR A O 1
ATOM 1501 N N . ALA A 1 192 ? -19.696 1.064 27.982 1.00 83.56 192 ALA A N 1
ATOM 1502 C CA . ALA A 1 192 ? -18.656 1.829 28.650 1.00 83.56 192 ALA A CA 1
ATOM 1503 C C . ALA A 1 192 ? -18.424 1.275 30.065 1.00 83.56 192 ALA A C 1
ATOM 1505 O O . ALA A 1 192 ? -19.379 0.971 30.782 1.00 83.56 192 ALA A O 1
ATOM 1506 N N . LEU A 1 193 ? -17.162 1.172 30.491 1.00 87.88 193 LEU A N 1
ATOM 1507 C CA . LEU A 1 193 ? -16.853 0.829 31.880 1.00 87.88 193 LEU A CA 1
ATOM 1508 C C . LEU A 1 193 ? -17.566 1.810 32.820 1.00 87.88 193 LEU A C 1
ATOM 1510 O O . LEU A 1 193 ? -17.497 3.027 32.643 1.00 87.88 193 LEU A O 1
ATOM 1514 N N . GLY A 1 194 ? -18.262 1.263 33.810 1.00 90.56 194 GLY A N 1
ATOM 1515 C CA . GLY A 1 194 ? -19.107 2.001 34.736 1.00 90.56 194 GLY A CA 1
ATOM 1516 C C . GLY A 1 194 ? -20.545 2.246 34.273 1.00 90.56 194 GLY A C 1
ATOM 1517 O O . GLY A 1 194 ? -21.308 2.742 35.088 1.00 90.56 194 GLY A O 1
ATOM 1518 N N . ASP A 1 195 ? -20.951 1.902 33.044 1.00 91.88 195 ASP A N 1
ATOM 1519 C CA . ASP A 1 195 ? -22.353 1.971 32.579 1.00 91.88 195 ASP A CA 1
ATOM 1520 C C . ASP A 1 195 ? -23.111 0.708 33.011 1.00 91.88 195 ASP A C 1
ATOM 1522 O O . ASP A 1 195 ? -23.397 -0.207 32.238 1.00 91.88 195 ASP A O 1
ATOM 1526 N N . VAL A 1 196 ? -23.364 0.609 34.313 1.00 94.31 196 VAL A N 1
ATOM 1527 C CA . VAL A 1 196 ? -23.895 -0.606 34.945 1.00 94.31 196 VAL A CA 1
ATOM 1528 C C . VAL A 1 196 ? -25.388 -0.787 34.655 1.00 94.31 196 VAL A C 1
ATOM 1530 O O . VAL A 1 196 ? -25.916 -1.898 34.788 1.00 94.31 196 VAL A O 1
ATOM 1533 N N . ASN A 1 197 ? -26.103 0.275 34.274 1.00 93.00 197 ASN A N 1
ATOM 1534 C CA . ASN A 1 197 ? -27.517 0.190 33.909 1.00 93.00 197 ASN A CA 1
ATOM 1535 C C . ASN A 1 197 ? -27.763 0.014 32.392 1.00 93.00 197 ASN A C 1
ATOM 1537 O O . ASN A 1 197 ? -28.915 -0.225 32.011 1.00 93.00 197 ASN A O 1
ATOM 1541 N N . PHE A 1 198 ? -26.703 0.050 31.573 1.00 91.00 198 PHE A N 1
ATOM 1542 C CA . PHE A 1 198 ? -26.715 -0.119 30.117 1.00 91.00 198 PHE A CA 1
ATOM 1543 C C . PHE A 1 198 ? -27.508 0.961 29.364 1.00 91.00 198 PHE A C 1
ATOM 1545 O O . PHE A 1 198 ? -28.142 0.671 28.340 1.00 91.00 198 PHE A O 1
ATOM 1552 N N . ASP A 1 199 ? -27.530 2.193 29.878 1.00 89.00 199 ASP A N 1
ATOM 1553 C CA . ASP A 1 199 ? -28.229 3.322 29.256 1.00 89.00 199 ASP A CA 1
ATOM 1554 C C . ASP A 1 199 ? -27.317 4.219 28.398 1.00 89.00 199 ASP A C 1
ATOM 1556 O O . ASP A 1 199 ? -27.809 5.162 27.766 1.00 89.00 199 ASP A O 1
ATOM 1560 N N . ASN A 1 200 ? -26.029 3.873 28.287 1.00 85.06 200 ASN A N 1
ATOM 1561 C CA . ASN A 1 200 ? -24.967 4.611 27.599 1.00 85.06 200 ASN A CA 1
ATOM 1562 C C . ASN A 1 200 ? -24.636 5.975 28.224 1.00 85.06 200 ASN A C 1
ATOM 1564 O O . ASN A 1 200 ? -24.006 6.812 27.568 1.00 85.06 200 ASN A O 1
ATOM 1568 N N . ILE A 1 201 ? -25.058 6.240 29.462 1.00 88.56 201 ILE A N 1
ATOM 1569 C CA . ILE A 1 201 ? -24.839 7.508 30.154 1.00 88.56 201 ILE A CA 1
ATOM 1570 C C . ILE A 1 201 ? -24.261 7.226 31.537 1.00 88.56 201 ILE A C 1
ATOM 1572 O O . ILE A 1 201 ? -24.998 6.988 32.483 1.00 88.56 201 ILE A O 1
ATOM 1576 N N . LEU A 1 202 ? -22.952 7.429 31.702 1.00 91.19 202 LEU A N 1
ATOM 1577 C CA . LEU A 1 202 ? -22.323 7.364 33.023 1.00 91.19 202 LEU A CA 1
ATOM 1578 C C . LEU A 1 202 ? -22.907 8.435 33.948 1.00 91.19 202 LEU A C 1
ATOM 1580 O O . LEU A 1 202 ? -22.701 9.638 33.751 1.00 91.19 202 LEU A O 1
ATOM 1584 N N . ASN A 1 203 ? -23.659 8.014 34.961 1.00 94.62 203 ASN A N 1
ATOM 1585 C CA . ASN A 1 203 ? -24.292 8.928 35.897 1.00 94.62 203 ASN A CA 1
ATOM 1586 C C . ASN A 1 203 ? -24.496 8.309 37.294 1.00 94.62 203 ASN A C 1
ATOM 1588 O O . ASN A 1 203 ? -23.973 7.254 37.649 1.00 94.62 203 ASN A O 1
ATOM 1592 N N . ILE A 1 204 ? -25.229 9.021 38.156 1.00 96.25 204 ILE A N 1
ATOM 1593 C CA . ILE A 1 204 ? -25.470 8.584 39.538 1.00 96.25 204 ILE A CA 1
ATOM 1594 C C . ILE A 1 204 ? -26.251 7.266 39.622 1.00 96.25 204 ILE A C 1
ATOM 1596 O O . ILE A 1 204 ? -26.139 6.564 40.623 1.00 96.25 204 ILE A O 1
ATOM 1600 N N . LEU A 1 205 ? -27.043 6.923 38.604 1.00 96.56 205 LEU A N 1
ATOM 1601 C CA . LEU A 1 205 ? -27.793 5.672 38.560 1.00 96.56 205 LEU A CA 1
ATOM 1602 C C . LEU A 1 205 ? -26.854 4.464 38.501 1.00 96.56 205 LEU A C 1
ATOM 1604 O O . LEU A 1 205 ? -27.119 3.485 39.196 1.00 96.56 205 LEU A O 1
ATOM 1608 N N . ASP A 1 206 ? -25.733 4.560 37.789 1.00 95.94 206 ASP A N 1
ATOM 1609 C CA . ASP A 1 206 ? -24.725 3.498 37.752 1.00 95.94 206 ASP A CA 1
ATOM 1610 C C . ASP A 1 206 ? -24.007 3.351 39.087 1.00 95.94 206 ASP A C 1
ATOM 1612 O O . ASP A 1 206 ? -23.901 2.254 39.635 1.00 95.94 206 ASP A O 1
ATOM 1616 N N . ILE A 1 207 ? -23.605 4.482 39.678 1.00 96.38 207 ILE A N 1
ATOM 1617 C CA . ILE A 1 207 ? -23.003 4.509 41.016 1.00 96.38 207 ILE A CA 1
ATOM 1618 C C . ILE A 1 207 ? -23.934 3.842 42.030 1.00 96.38 207 ILE A C 1
ATOM 1620 O O . ILE A 1 207 ? -23.479 3.071 42.873 1.00 96.38 207 ILE A O 1
ATOM 1624 N N . VAL A 1 208 ? -25.240 4.121 41.965 1.00 97.25 208 VAL A N 1
ATOM 1625 C CA . VAL A 1 208 ? -26.224 3.509 42.865 1.00 97.25 208 VAL A CA 1
ATOM 1626 C C . VAL A 1 208 ? -26.252 1.989 42.699 1.00 97.25 208 VAL A C 1
ATOM 1628 O O . VAL A 1 208 ? -26.364 1.289 43.704 1.00 97.25 208 VAL A O 1
ATOM 1631 N N . LEU A 1 209 ? -26.113 1.459 41.480 1.00 97.00 209 LEU A N 1
ATOM 1632 C CA . LEU A 1 209 ? -26.044 0.014 41.250 1.00 97.00 209 LEU A CA 1
ATOM 1633 C C . LEU A 1 209 ? -24.775 -0.606 41.851 1.00 97.00 209 LEU A C 1
ATOM 1635 O O . LEU A 1 209 ? -24.885 -1.598 42.574 1.00 97.00 209 LEU A O 1
ATOM 1639 N N . ILE A 1 210 ? -23.606 0.007 41.639 1.00 96.38 210 ILE A N 1
ATOM 1640 C CA . ILE A 1 210 ? -22.331 -0.463 42.214 1.00 96.38 210 ILE A CA 1
ATOM 1641 C C . ILE A 1 210 ? -22.376 -0.401 43.746 1.00 96.38 210 ILE A C 1
ATOM 1643 O O . ILE A 1 210 ? -22.046 -1.367 44.432 1.00 96.38 210 ILE A O 1
ATOM 1647 N N . VAL A 1 211 ? -22.852 0.706 44.319 1.00 97.12 211 VAL A N 1
ATOM 1648 C CA . VAL A 1 211 ? -22.966 0.866 45.775 1.00 97.12 211 VAL A CA 1
ATOM 1649 C C . VAL A 1 211 ? -23.956 -0.135 46.365 1.00 97.12 211 VAL A C 1
ATOM 1651 O O . VAL A 1 211 ? -23.663 -0.737 47.396 1.00 97.12 211 VAL A O 1
ATOM 1654 N N . ASN A 1 212 ? -25.105 -0.364 45.725 1.00 97.00 212 ASN A N 1
ATOM 1655 C CA . ASN A 1 212 ? -26.051 -1.379 46.189 1.00 97.00 212 ASN A CA 1
ATOM 1656 C C . ASN A 1 212 ? -25.455 -2.790 46.128 1.00 97.00 212 ASN A C 1
ATOM 1658 O O . ASN A 1 212 ? -25.806 -3.618 46.967 1.00 97.00 212 ASN A O 1
ATOM 1662 N N . HIS A 1 213 ? -24.552 -3.061 45.183 1.00 95.50 213 HIS A N 1
ATOM 1663 C CA . HIS A 1 213 ? -23.795 -4.306 45.141 1.00 95.50 213 HIS A CA 1
ATOM 1664 C C . HIS A 1 213 ? -22.822 -4.446 46.309 1.00 95.50 213 HIS A C 1
ATOM 1666 O O . HIS A 1 213 ? -22.889 -5.434 47.038 1.00 95.50 213 HIS A O 1
ATOM 1672 N N . ILE A 1 214 ? -21.996 -3.425 46.545 1.00 95.94 214 ILE A N 1
ATOM 1673 C CA . ILE A 1 214 ? -21.027 -3.387 47.652 1.00 95.94 214 ILE A CA 1
ATOM 1674 C C . ILE A 1 214 ? -21.730 -3.516 49.012 1.00 95.94 214 ILE A C 1
ATOM 1676 O O . ILE A 1 214 ? -21.213 -4.143 49.932 1.00 95.94 214 ILE A O 1
ATOM 1680 N N . LEU A 1 215 ? -22.919 -2.920 49.150 1.00 96.69 215 LEU A N 1
ATOM 1681 C CA . LEU A 1 215 ? -23.740 -2.984 50.362 1.00 96.69 215 LEU A CA 1
ATOM 1682 C C . LEU A 1 215 ? -24.601 -4.257 50.462 1.00 96.69 215 LEU A C 1
ATOM 1684 O O . LEU A 1 215 ? -25.415 -4.353 51.381 1.00 96.69 215 LEU A O 1
ATOM 1688 N N . GLU A 1 216 ? -24.467 -5.201 49.525 1.00 95.19 216 GLU A N 1
ATOM 1689 C CA . GLU A 1 216 ? -25.248 -6.446 49.448 1.00 95.19 216 GLU A CA 1
ATOM 1690 C C . GLU A 1 216 ? -26.778 -6.226 49.381 1.00 95.19 216 GLU A C 1
ATOM 1692 O O . GLU A 1 216 ? -27.576 -7.098 49.729 1.00 95.19 216 GLU A O 1
ATOM 1697 N N . VAL A 1 217 ? -27.214 -5.052 48.913 1.00 96.31 217 VAL A N 1
ATOM 1698 C CA . VAL A 1 217 ? -28.630 -4.692 48.717 1.00 96.31 217 VAL A CA 1
ATOM 1699 C C . VAL A 1 217 ? -29.168 -5.274 47.407 1.00 96.31 217 VAL A C 1
ATOM 1701 O O . VAL A 1 217 ? -30.341 -5.645 47.327 1.00 96.31 217 VAL A O 1
ATOM 1704 N N . SER A 1 218 ? -28.324 -5.380 46.380 1.00 93.25 218 SER A N 1
ATOM 1705 C CA . SER A 1 218 ? -28.657 -5.996 45.091 1.00 93.25 218 SER A CA 1
ATOM 1706 C C . SER A 1 218 ? -27.462 -6.736 44.505 1.00 93.25 218 SER A C 1
ATOM 1708 O O . SER A 1 218 ? -26.324 -6.331 44.694 1.00 93.25 218 SER A O 1
ATOM 1710 N N . ILE A 1 219 ? -27.710 -7.796 43.742 1.00 93.19 219 ILE A N 1
ATOM 1711 C CA . ILE A 1 219 ? -26.647 -8.565 43.088 1.00 93.19 219 ILE A CA 1
ATOM 1712 C C . ILE A 1 219 ? -26.628 -8.192 41.609 1.00 93.19 219 ILE A C 1
ATOM 1714 O O . ILE A 1 219 ? -27.662 -8.265 40.944 1.00 93.19 219 ILE A O 1
ATOM 1718 N N . LEU A 1 220 ? -25.458 -7.788 41.123 1.00 95.56 220 LEU A N 1
ATOM 1719 C CA . LEU A 1 220 ? -25.218 -7.499 39.716 1.00 95.56 220 LEU A CA 1
ATOM 1720 C C . LEU A 1 220 ? -25.105 -8.800 38.919 1.00 95.56 220 LEU A C 1
ATOM 1722 O O . LEU A 1 220 ? -24.662 -9.829 39.437 1.00 95.56 220 LEU A O 1
ATOM 1726 N N . ASN A 1 221 ? -25.531 -8.764 37.659 1.00 93.06 221 ASN A N 1
ATOM 1727 C CA . ASN A 1 221 ? -25.295 -9.874 36.742 1.00 93.06 221 ASN A CA 1
ATOM 1728 C C . ASN A 1 221 ? -23.825 -9.898 36.270 1.00 93.06 221 ASN A C 1
ATOM 1730 O O . ASN A 1 221 ? -23.032 -9.032 36.628 1.00 93.06 221 ASN A O 1
ATOM 1734 N N . PHE A 1 222 ? -23.461 -10.905 35.476 1.00 90.19 222 PHE A N 1
ATOM 1735 C CA . PHE A 1 222 ? -22.081 -11.090 35.020 1.00 90.19 222 PHE A CA 1
ATOM 1736 C C . PHE A 1 222 ? -21.526 -9.878 34.252 1.00 90.19 222 PHE A C 1
ATOM 1738 O O . PHE A 1 222 ? -20.427 -9.422 34.557 1.00 90.19 222 PHE A O 1
ATOM 1745 N N . ASP A 1 223 ? -22.300 -9.321 33.320 1.00 88.38 223 ASP A N 1
ATOM 1746 C CA . ASP A 1 223 ? -21.873 -8.177 32.507 1.00 88.38 223 ASP A CA 1
ATOM 1747 C C . ASP A 1 223 ? -21.758 -6.909 33.364 1.00 88.38 223 ASP A C 1
ATOM 1749 O O . ASP A 1 223 ? -20.782 -6.173 33.281 1.00 88.38 223 ASP A O 1
ATOM 1753 N N . GLN A 1 224 ? -22.715 -6.694 34.268 1.00 93.50 224 GLN A N 1
ATOM 1754 C CA . GLN A 1 224 ? -22.699 -5.575 35.207 1.00 93.50 224 GLN A CA 1
ATOM 1755 C C . GLN A 1 224 ? -21.498 -5.629 36.153 1.00 93.50 224 GLN A C 1
ATOM 1757 O O . GLN A 1 224 ? -20.933 -4.584 36.458 1.00 93.50 224 GLN A O 1
ATOM 1762 N N . LEU A 1 225 ? -21.102 -6.820 36.615 1.00 93.88 225 LEU A N 1
ATOM 1763 C CA . LEU A 1 225 ? -19.894 -6.994 37.426 1.00 93.88 225 LEU A CA 1
ATOM 1764 C C . LEU A 1 225 ? -18.643 -6.609 36.636 1.00 93.88 225 LEU A C 1
ATOM 1766 O O . LEU A 1 225 ? -17.828 -5.854 37.149 1.00 93.88 225 LEU A O 1
ATOM 1770 N N . ALA A 1 226 ? -18.526 -7.062 35.386 1.00 90.06 226 ALA A N 1
ATOM 1771 C CA . ALA A 1 226 ? -17.397 -6.710 34.528 1.00 90.06 226 ALA A CA 1
ATOM 1772 C C . ALA A 1 226 ? -17.305 -5.193 34.283 1.00 90.06 226 ALA A C 1
ATOM 1774 O O . ALA A 1 226 ? -16.217 -4.633 34.328 1.00 90.06 226 ALA A O 1
ATOM 1775 N N . LEU A 1 227 ? -18.440 -4.513 34.091 1.00 91.94 227 LEU A N 1
ATOM 1776 C CA . LEU A 1 227 ? -18.472 -3.054 33.934 1.00 91.94 227 LEU A CA 1
ATOM 1777 C C . LEU A 1 227 ? -18.236 -2.293 35.243 1.00 91.94 227 LEU A C 1
ATOM 1779 O O . LEU A 1 227 ? -17.897 -1.114 35.200 1.00 91.94 227 LEU A O 1
ATOM 1783 N N . SER A 1 228 ? -18.437 -2.932 36.395 1.00 94.88 228 SER A N 1
ATOM 1784 C CA . SER A 1 228 ? -18.270 -2.295 37.705 1.00 94.88 228 SER A CA 1
ATOM 1785 C C . SER A 1 228 ? -16.824 -2.294 38.204 1.00 94.88 228 SER A C 1
ATOM 1787 O O . SER A 1 228 ? -16.539 -1.527 39.116 1.00 94.88 228 SER A O 1
ATOM 1789 N N . ASP A 1 229 ? -15.941 -3.138 37.654 1.00 94.06 229 ASP A N 1
ATOM 1790 C CA . ASP A 1 229 ? -14.507 -3.207 37.993 1.00 94.06 229 ASP A CA 1
ATOM 1791 C C . ASP A 1 229 ? -13.734 -2.188 37.147 1.00 94.06 229 ASP A C 1
ATOM 1793 O O . ASP A 1 229 ? -13.161 -2.491 36.100 1.00 94.06 229 ASP A O 1
ATOM 1797 N N . ILE A 1 230 ? -13.801 -0.921 37.541 1.00 92.56 230 ILE A N 1
ATOM 1798 C CA . ILE A 1 230 ? -13.376 0.197 36.688 1.00 92.56 230 ILE A CA 1
ATOM 1799 C C . ILE A 1 230 ? -11.855 0.374 36.749 1.00 92.56 230 ILE A C 1
ATOM 1801 O O . ILE A 1 230 ? -11.247 0.887 35.805 1.00 92.56 230 ILE A O 1
ATOM 1805 N N . ASN A 1 231 ? -11.217 -0.051 37.843 1.00 92.06 231 ASN A N 1
ATOM 1806 C CA . ASN A 1 231 ? -9.761 -0.040 37.971 1.00 92.06 231 ASN A CA 1
ATOM 1807 C C . ASN A 1 231 ? -9.093 -1.362 37.522 1.00 92.06 231 ASN A C 1
ATOM 1809 O O . ASN A 1 231 ? -7.859 -1.409 37.489 1.00 92.06 231 ASN A O 1
ATOM 1813 N N . ASN A 1 232 ? -9.878 -2.371 37.117 1.00 92.12 232 ASN A N 1
ATOM 1814 C CA . ASN A 1 232 ? -9.444 -3.702 36.683 1.00 92.12 232 ASN A CA 1
ATOM 1815 C C . ASN A 1 232 ? -8.594 -4.447 37.733 1.00 92.12 232 ASN A C 1
ATOM 1817 O O . ASN A 1 232 ? -7.599 -5.095 37.380 1.00 92.12 232 ASN A O 1
ATOM 1821 N N . ASP A 1 233 ? -8.934 -4.334 39.021 1.00 94.75 233 ASP A N 1
ATOM 1822 C CA . ASP A 1 233 ? -8.241 -5.045 40.106 1.00 94.75 233 ASP A CA 1
ATOM 1823 C C . ASP A 1 233 ? -8.895 -6.387 40.490 1.00 94.75 233 ASP A C 1
ATOM 1825 O O . ASP A 1 233 ? -8.289 -7.190 41.210 1.00 94.75 233 ASP A O 1
ATOM 1829 N N . GLY A 1 234 ? -10.071 -6.681 39.929 1.00 93.50 234 GLY A N 1
ATOM 1830 C CA . GLY A 1 234 ? -10.832 -7.906 40.144 1.00 93.50 234 GLY A CA 1
ATOM 1831 C C . GLY A 1 234 ? -11.782 -7.870 41.345 1.00 93.50 234 GLY A C 1
ATOM 1832 O O . GLY A 1 234 ? -12.470 -8.869 41.581 1.00 93.50 234 GLY A O 1
ATOM 1833 N N . GLU A 1 235 ? -11.845 -6.774 42.109 1.00 94.88 235 GLU A N 1
ATOM 1834 C CA . GLU A 1 235 ? -12.718 -6.612 43.274 1.00 94.88 235 GLU A CA 1
ATOM 1835 C C . GLU A 1 235 ? -13.635 -5.389 43.144 1.00 94.88 235 GLU A C 1
ATOM 1837 O O . GLU A 1 235 ? -13.180 -4.258 43.194 1.00 94.88 235 GLU A O 1
ATOM 1842 N N . ILE A 1 236 ? -14.958 -5.595 43.149 1.00 96.25 236 ILE A N 1
ATOM 1843 C CA . ILE A 1 236 ? -15.909 -4.469 43.139 1.00 96.25 236 ILE A CA 1
ATOM 1844 C C . ILE A 1 236 ? -15.975 -3.815 44.519 1.00 96.25 236 ILE A C 1
ATOM 1846 O O . ILE A 1 236 ? -16.567 -4.367 45.455 1.00 96.25 236 ILE A O 1
ATOM 1850 N N . ASN A 1 237 ? -15.388 -2.628 44.663 1.00 95.88 237 ASN A N 1
ATOM 1851 C CA . ASN A 1 237 ? -15.307 -1.931 45.939 1.00 95.88 237 ASN A CA 1
ATOM 1852 C C . ASN A 1 237 ? -15.424 -0.395 45.805 1.00 95.88 237 ASN A C 1
ATOM 1854 O O . ASN A 1 237 ? -15.812 0.170 44.784 1.00 95.88 237 ASN A O 1
ATOM 1858 N N . VAL A 1 238 ? -15.183 0.322 46.909 1.00 96.19 238 VAL A N 1
ATOM 1859 C CA . VAL A 1 238 ? -15.338 1.788 46.953 1.00 96.19 238 VAL A CA 1
ATOM 1860 C C . VAL A 1 238 ? -14.377 2.520 46.009 1.00 96.19 238 VAL A C 1
ATOM 1862 O O . VAL A 1 238 ? -14.644 3.661 45.637 1.00 96.19 238 VAL A O 1
ATOM 1865 N N . ILE A 1 239 ? -13.266 1.891 45.624 1.00 96.69 239 ILE A N 1
ATOM 1866 C CA . ILE A 1 239 ? -12.294 2.457 44.692 1.00 96.69 239 ILE A CA 1
ATOM 1867 C C . ILE A 1 239 ? -12.931 2.597 43.310 1.00 96.69 239 ILE A C 1
ATOM 1869 O O . ILE A 1 239 ? -12.840 3.686 42.747 1.00 96.69 239 ILE A O 1
ATOM 1873 N N . ASP A 1 240 ? -13.665 1.595 42.821 1.00 96.56 240 ASP A N 1
ATOM 1874 C CA . ASP A 1 240 ? -14.390 1.684 41.546 1.00 96.56 240 ASP A CA 1
ATOM 1875 C C . ASP A 1 240 ? -15.382 2.840 41.540 1.00 96.56 240 ASP A C 1
ATOM 1877 O O . ASP A 1 240 ? -15.416 3.646 40.613 1.00 96.56 240 ASP A O 1
ATOM 1881 N N . VAL A 1 241 ? -16.132 2.995 42.635 1.00 96.62 241 VAL A N 1
ATOM 1882 C CA . VAL A 1 241 ? -17.085 4.100 42.799 1.00 96.62 241 VAL A CA 1
ATOM 1883 C C . VAL A 1 241 ? -16.377 5.456 42.730 1.00 96.62 241 VAL A C 1
ATOM 1885 O O . VAL A 1 241 ? -16.876 6.388 42.100 1.00 96.62 241 VAL A O 1
ATOM 1888 N N . VAL A 1 242 ? -15.211 5.590 43.368 1.00 96.31 242 VAL A N 1
ATOM 1889 C CA . VAL A 1 242 ? -14.420 6.830 43.337 1.00 96.31 242 VAL A CA 1
ATOM 1890 C C . VAL A 1 242 ? -13.886 7.112 41.933 1.00 96.31 242 VAL A C 1
ATOM 1892 O O . VAL A 1 242 ? -13.913 8.270 41.500 1.00 96.31 242 VAL A O 1
ATOM 1895 N N . VAL A 1 243 ? -13.425 6.085 41.214 1.00 94.94 243 VAL A N 1
ATOM 1896 C CA . VAL A 1 243 ? -12.982 6.226 39.821 1.00 94.94 243 VAL A CA 1
ATOM 1897 C C . VAL A 1 243 ? -14.158 6.651 38.941 1.00 94.94 243 VAL A C 1
ATOM 1899 O O . VAL A 1 243 ? -14.034 7.656 38.246 1.00 94.94 243 VAL A O 1
ATOM 1902 N N . LEU A 1 244 ? -15.325 6.008 39.055 1.00 94.69 244 LEU A N 1
ATOM 1903 C CA . LEU A 1 244 ? -16.530 6.367 38.297 1.00 94.69 244 LEU A CA 1
ATOM 1904 C C . LEU A 1 244 ? -16.966 7.813 38.533 1.00 94.69 244 LEU A C 1
ATOM 1906 O O . LEU A 1 244 ? -17.220 8.551 37.585 1.00 94.69 244 LEU A O 1
ATOM 1910 N N . ILE A 1 245 ? -17.015 8.248 39.796 1.00 95.62 245 ILE A N 1
ATOM 1911 C CA . ILE A 1 245 ? -17.333 9.639 40.146 1.00 95.62 245 ILE A CA 1
ATOM 1912 C C . ILE A 1 245 ? -16.337 10.596 39.486 1.00 95.62 245 ILE A C 1
ATOM 1914 O O . ILE A 1 245 ? -16.737 11.637 38.968 1.00 95.62 245 ILE A O 1
ATOM 1918 N N . SER A 1 246 ? -15.049 10.252 39.497 1.00 93.94 246 SER A N 1
ATOM 1919 C CA . SER A 1 246 ? -14.011 11.079 38.879 1.00 93.94 246 SER A CA 1
ATOM 1920 C C . SER A 1 246 ? -14.182 11.157 37.359 1.00 93.94 246 SER A C 1
ATOM 1922 O O . SER A 1 246 ? -13.957 12.220 36.788 1.00 93.94 246 SER A O 1
ATOM 1924 N N . THR A 1 247 ? -14.622 10.073 36.717 1.00 90.94 247 THR A N 1
ATOM 1925 C CA . THR A 1 247 ? -14.954 10.039 35.285 1.00 90.94 247 THR A CA 1
ATOM 1926 C C . THR A 1 247 ? -16.188 10.886 34.964 1.00 90.94 247 THR A C 1
ATOM 1928 O O . THR A 1 247 ? -16.171 11.617 33.986 1.00 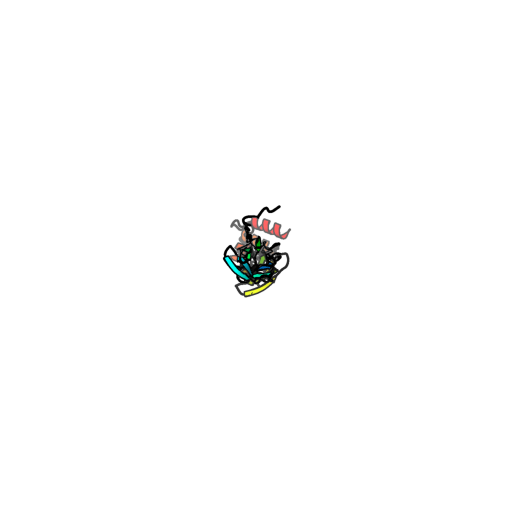90.94 247 THR A O 1
ATOM 1931 N N . ILE A 1 248 ? -17.236 10.844 35.795 1.00 91.94 248 ILE A N 1
ATOM 1932 C CA . ILE A 1 248 ? -18.486 11.604 35.585 1.00 91.94 248 ILE A CA 1
ATOM 1933 C C . ILE A 1 248 ? -18.293 13.120 35.774 1.00 91.94 248 ILE A C 1
ATOM 1935 O O . ILE A 1 248 ? -19.019 13.918 35.182 1.00 91.94 248 ILE A O 1
ATOM 1939 N N . LEU A 1 249 ? -17.370 13.533 36.649 1.00 92.19 249 LEU A N 1
ATOM 1940 C CA . LEU A 1 249 ? -17.167 14.942 37.011 1.00 92.19 249 LEU A CA 1
ATOM 1941 C C . LEU A 1 249 ? -16.169 15.702 36.118 1.00 92.19 249 LEU A C 1
ATOM 1943 O O . LEU A 1 249 ? -16.081 16.925 36.261 1.00 92.19 249 LEU A O 1
ATOM 1947 N N . ASN A 1 250 ? -15.421 15.008 35.256 1.00 82.25 250 ASN A N 1
ATOM 1948 C CA . ASN A 1 250 ? -14.463 15.600 34.311 1.00 82.25 250 ASN A CA 1
ATOM 1949 C C . ASN A 1 250 ? -15.091 15.807 32.930 1.00 82.25 250 ASN A C 1
ATOM 1951 O O . ASN A 1 250 ? -14.726 16.820 32.291 1.00 82.25 250 ASN A O 1
#

Sequence (250 aa):
DNYTIDQVKLEFFYSCNTPQNPSNMQASDSQDCNFVYLDWDKSTSSNVIHQLLFRDDQVIAQLEPNISNFQDSGATSGEIHTYCIQSINSCGSSSIICDSGATDSSPSEPNNVFSSDGQYTNQIVTTWQPSQGANQYKIYRDNSWVGVDNSEPYEFIDIFVDINQTYTYCIEAINDCGESSFSCDSGFSTYALGDVNFDNILNILDIVLIVNHILEVSILNFDQLALSDINNDGEINVIDVVVLISTILN

pLDDT: mean 93.07, std 8.09, range [49.88, 98.62]

Foldseek 3Di:
DDDDDDDDDDDDDDDDDAFAWWADWDWAAAPAQQWIKIFTHATPDPQFQWKFKDKPNHTPDIGGRPDGIDTGRPADAPDKIKMKMWTAGPSGIHDIDIDIYHYHAWWEEWAPWDWAAQQAAQKIKTFTDDIGQFQKKFKDKQNHTDDIGRDPPRMDIGRPADAPDKIKIWIWGGDPNGIYDTDIDIYHHYAAQLVLVSPNDLDVVSLVVLVCCQVVVDPGDPSSQVSQCNVPPSDSDVVSSVVSVVVNVD

Secondary structure (DSSP, 8-state):
----------------PPPPPPEEEEE-BSS-SS-EEEEEEPP--TT--EEEEEETTEEEEEE-TT--EEEETTSPTT-EEEEEEEEEETTEE---EEEEEE---PPPPPEEEEE-BSS-SS-EEEEEEPPTT-SEEEEEETTEEEEEE-SSS-EEEE----BT-EEEEEEEEEETTEE---EEEEEEB-PPTT-TTSSS--SHHHHHHHHHHHTTSS---HHHHHHH-SS-SS--SHHHHHHHHHHHH-